Protein AF-A0A7V8DLF0-F1 (afdb_monomer)

Foldseek 3Di:
DDAAFQLQWDWDWDPDPPFTKTWGAHPVRWIKIKGFAAFDDKDKDFDQDDPDDPVQWDDDVYPFKTWGHPDPVLVVSLVVCCVPPQCCVLHHDGSCCSVWQWTWMWGHRRGMIMITIGSFMDMDTDNDHPVPNDDDCPDQPHPQPDFDKDWDDALNWIKIKGAHPDDPVVQVVVLVGPKGWGMFIWTDDPNDTDGAWTWIWHDTPNFIKIWIDGPRGDTPDIDTDDDDPVVCVVVVNVVVVVVSVVVD

Secondary structure (DSSP, 8-state):
----B-TTSPPEEE-SSSS-EEEEEBTTSPEEEEEEEEEEEEEEEE-SS-SS-GGGEEE-S-SSEEEETT-HHHHHHHHHHHHHHTTTGGGT--TTHHHHT-EEEEEEETTEEEEEEEEEEEEEEESS--TTPPPPTT-TTS---SEEEEEEEETTEEEEEEEESS-HHHHHHHTTTS-EEEEEEEEEETTEEEEEEEEEEEEETTEEEEEEEETTS-EEEEEES---HHHHHHHHHHHHHHHHHHT-

pLDDT: mean 88.15, std 8.89, range [54.41, 97.19]

Nearest PDB structures (foldseek):
  6lja-assembly1_A  TM=2.561E-01  e=4.710E-01  Bacteroides intestinalis DSM 17393
  4k61-assembly2_B  TM=2.962E-01  e=1.912E+00  Bacteroides uniformis ATCC 8492

Radius of gyration: 19.88 Å; Cα contacts (8 Å, |Δi|>4): 494; chains: 1; bounding box: 50×46×53 Å

Sequence (248 aa):
MPIDAATVISPTITIGGRRTTINFITDEEDFGRVTFDNVDAFKVCRGESPPYDLMSLAMDDSNWVFKVKNSKWLQERYEYEKKYYGSSYEWGGSVDEMLTDFNHYLFYFHDEFIEVIARGLWFESSKKDLYGKPLPKNHPLMPIQKGKIEYFEIAGIECRSITNSIPIEELIIRTKCCKQKLISLETKFKGKFRSEWTLEIKVRSGEIVSYLARNFSEKSMEKAGVIGMEEIMPFFEEYVKSTANRAK

Solvent-accessible surface area (backbone atoms only — not comparable to full-atom values): 13854 Å² total; per-residue (Å²): 119,83,70,70,59,32,33,83,51,81,63,50,77,44,76,89,60,101,59,54,35,44,34,37,45,20,72,84,76,31,29,30,37,40,37,58,44,62,74,79,49,76,49,78,50,75,42,80,63,75,99,64,58,73,88,42,39,43,72,52,105,38,98,41,46,27,40,46,55,88,44,62,66,58,51,54,50,39,54,50,43,46,74,76,36,33,91,51,26,68,68,62,37,62,46,70,44,50,78,49,44,40,42,40,35,40,38,49,24,54,57,31,37,38,40,37,33,23,52,20,39,47,65,50,75,35,94,52,84,58,79,95,50,80,80,59,68,84,38,62,93,44,68,87,73,63,46,57,73,47,78,50,75,50,82,89,37,52,32,36,40,36,32,44,67,67,55,65,71,59,45,58,62,49,16,80,41,25,56,30,65,49,36,37,37,26,42,51,54,96,92,38,74,41,74,48,36,36,37,32,36,30,56,44,90,87,39,53,31,22,34,35,38,36,73,78,50,44,68,79,46,76,45,83,40,90,77,58,68,80,76,50,43,63,61,50,52,52,50,47,45,55,51,48,63,74,73,108

Structure (mmCIF, N/CA/C/O backbone):
data_AF-A0A7V8DLF0-F1
#
_entry.id   AF-A0A7V8DLF0-F1
#
loop_
_atom_site.group_PDB
_atom_site.id
_atom_site.type_symbol
_atom_site.label_atom_id
_atom_site.label_alt_id
_atom_site.label_comp_id
_atom_site.label_asym_id
_atom_site.label_entity_id
_atom_site.label_seq_id
_atom_site.pdbx_PDB_ins_code
_atom_site.Cartn_x
_atom_site.Cartn_y
_atom_site.Cartn_z
_atom_site.occupancy
_atom_site.B_iso_or_equiv
_atom_site.auth_seq_id
_atom_site.auth_comp_id
_atom_site.auth_asym_id
_atom_site.auth_atom_id
_atom_site.pdbx_PDB_model_num
ATOM 1 N N . MET A 1 1 ? 7.952 -10.131 -1.473 1.00 66.12 1 MET A N 1
ATOM 2 C CA . MET A 1 1 ? 9.076 -10.075 -2.427 1.00 66.12 1 MET A CA 1
ATOM 3 C C . MET A 1 1 ? 8.500 -10.171 -3.828 1.00 66.12 1 MET A C 1
ATOM 5 O O . MET A 1 1 ? 7.378 -10.670 -3.940 1.00 66.12 1 MET A O 1
ATOM 9 N N . PRO A 1 2 ? 9.189 -9.638 -4.844 1.00 74.12 2 PRO A N 1
ATOM 10 C CA . PRO A 1 2 ? 8.799 -9.821 -6.236 1.00 74.12 2 PRO A CA 1
ATOM 11 C C . PRO A 1 2 ? 8.633 -11.302 -6.588 1.00 74.12 2 PRO A C 1
ATOM 13 O O . PRO A 1 2 ? 9.275 -12.156 -5.981 1.00 74.12 2 PRO A O 1
ATOM 16 N N . ILE A 1 3 ? 7.750 -11.585 -7.541 1.00 81.94 3 ILE A N 1
ATOM 17 C CA . ILE A 1 3 ? 7.549 -12.919 -8.118 1.00 81.94 3 ILE A CA 1
ATOM 18 C C . ILE A 1 3 ? 8.150 -12.878 -9.516 1.00 81.94 3 ILE A C 1
ATOM 20 O O . ILE A 1 3 ? 7.931 -11.890 -10.215 1.00 81.94 3 ILE A O 1
ATOM 24 N N . ASP A 1 4 ? 8.892 -13.902 -9.919 1.00 85.50 4 ASP A N 1
ATOM 25 C CA . ASP A 1 4 ? 9.531 -13.921 -11.233 1.00 85.50 4 ASP A CA 1
ATOM 26 C C . ASP A 1 4 ? 8.488 -14.007 -12.354 1.00 85.50 4 ASP A C 1
ATOM 28 O O . ASP A 1 4 ? 7.580 -14.845 -12.341 1.00 85.50 4 ASP A O 1
ATOM 32 N N . ALA A 1 5 ? 8.580 -13.067 -13.291 1.00 80.25 5 ALA A N 1
ATOM 33 C CA . ALA A 1 5 ? 7.691 -12.958 -14.434 1.00 80.25 5 ALA A CA 1
ATOM 34 C C . ALA A 1 5 ? 8.343 -13.585 -15.665 1.00 80.25 5 ALA A C 1
ATOM 36 O O . ALA A 1 5 ? 9.509 -13.304 -15.937 1.00 80.25 5 ALA A O 1
ATOM 37 N N . ALA A 1 6 ? 7.548 -14.290 -16.472 1.00 83.62 6 ALA A N 1
ATOM 38 C CA . ALA A 1 6 ? 7.907 -14.649 -17.835 1.00 83.62 6 ALA A CA 1
ATOM 39 C C . ALA A 1 6 ? 7.958 -13.373 -18.679 1.00 83.62 6 ALA A C 1
ATOM 41 O O . ALA A 1 6 ? 6.993 -12.989 -19.340 1.00 83.62 6 ALA A O 1
ATOM 42 N N . THR A 1 7 ? 9.103 -12.695 -18.626 1.00 75.44 7 THR A N 1
ATOM 43 C CA . THR A 1 7 ? 9.313 -11.353 -19.194 1.00 75.44 7 THR A CA 1
ATOM 44 C C . THR A 1 7 ? 9.111 -11.275 -20.707 1.00 75.44 7 THR A C 1
ATOM 46 O O . THR A 1 7 ? 8.960 -10.185 -21.236 1.00 75.44 7 THR A O 1
ATOM 49 N N . VAL A 1 8 ? 9.064 -12.405 -21.413 1.00 76.25 8 VAL A N 1
ATOM 50 C CA . VAL A 1 8 ? 8.809 -12.462 -22.863 1.00 76.25 8 VAL A CA 1
ATOM 51 C C . VAL A 1 8 ? 7.307 -12.393 -23.191 1.00 76.25 8 VAL A C 1
ATOM 53 O O . VAL A 1 8 ? 6.927 -12.089 -24.319 1.00 76.25 8 VAL A O 1
ATOM 56 N N . ILE A 1 9 ? 6.428 -12.668 -22.222 1.00 81.44 9 ILE A N 1
ATOM 57 C CA . ILE A 1 9 ? 4.975 -12.654 -22.420 1.00 81.44 9 ILE A CA 1
ATOM 58 C C . ILE A 1 9 ? 4.423 -11.287 -22.014 1.00 81.44 9 ILE A C 1
ATOM 60 O O . ILE A 1 9 ? 4.603 -10.844 -20.879 1.00 81.44 9 ILE A O 1
ATOM 64 N N . SER A 1 10 ? 3.699 -10.637 -22.930 1.00 85.44 10 SER A N 1
ATOM 65 C CA . SER A 1 10 ? 3.087 -9.335 -22.663 1.00 85.44 10 SER A CA 1
ATOM 66 C C . SER A 1 10 ? 2.089 -9.403 -21.499 1.00 85.44 10 SER A C 1
ATOM 68 O O . SER A 1 10 ? 1.225 -10.289 -21.469 1.00 85.44 10 SER A O 1
ATOM 70 N N . PRO A 1 11 ? 2.154 -8.456 -20.553 1.00 92.19 11 PRO A N 1
ATOM 71 C CA . PRO A 1 11 ? 1.216 -8.390 -19.448 1.00 92.19 11 PRO A CA 1
ATOM 72 C C . PRO A 1 11 ? -0.141 -7.818 -19.886 1.00 92.19 11 PRO A C 1
ATOM 74 O O . PRO A 1 11 ? -0.308 -7.229 -20.950 1.00 92.19 11 PRO A O 1
ATOM 77 N N . THR A 1 12 ? -1.140 -7.946 -19.015 1.00 91.94 12 THR A N 1
ATOM 78 C CA . THR A 1 12 ? -2.438 -7.275 -19.146 1.00 91.94 12 THR A CA 1
ATOM 79 C C . THR A 1 12 ? -2.617 -6.237 -18.046 1.00 91.94 12 THR A C 1
ATOM 81 O O . THR A 1 12 ? -2.679 -6.567 -16.856 1.00 91.94 12 THR A O 1
ATOM 84 N N . ILE A 1 13 ? -2.783 -4.978 -18.448 1.00 91.56 13 ILE A N 1
ATOM 85 C CA . ILE A 1 13 ? -3.000 -3.847 -17.542 1.00 91.56 13 ILE A CA 1
ATOM 86 C C . ILE A 1 13 ? -4.495 -3.556 -17.442 1.00 91.56 13 ILE A C 1
ATOM 88 O O . ILE A 1 13 ? -5.201 -3.465 -18.442 1.00 91.56 13 ILE A O 1
ATOM 92 N N . THR A 1 14 ? -4.993 -3.388 -16.221 1.00 90.06 14 THR A N 1
ATOM 93 C CA . THR A 1 14 ? -6.379 -2.966 -15.970 1.00 90.06 14 THR A CA 1
ATOM 94 C C . THR A 1 14 ? -6.375 -1.631 -15.247 1.00 90.06 14 THR A C 1
ATOM 96 O O . THR A 1 14 ? -5.857 -1.568 -14.138 1.00 90.06 14 THR A O 1
ATOM 99 N N . ILE A 1 15 ? -6.975 -0.596 -15.844 1.00 85.88 15 ILE A N 1
ATOM 100 C CA . ILE A 1 15 ? -7.112 0.761 -15.283 1.00 85.88 15 ILE A CA 1
ATOM 101 C C . ILE A 1 15 ? -8.606 1.100 -15.166 1.00 85.88 15 ILE A C 1
ATOM 103 O O . ILE A 1 15 ? -9.397 0.710 -16.020 1.00 85.88 15 ILE A O 1
ATOM 107 N N . GLY A 1 16 ? -9.014 1.813 -14.111 1.00 67.56 16 GLY A N 1
ATOM 108 C CA . GLY A 1 16 ? -10.385 2.337 -13.984 1.00 67.56 16 GLY A CA 1
ATOM 109 C C . GLY A 1 16 ? -11.447 1.338 -13.496 1.00 67.56 16 GLY A C 1
ATOM 110 O O . GLY A 1 16 ? -12.628 1.673 -13.455 1.00 67.56 16 GLY A O 1
ATOM 111 N N . GLY A 1 17 ? -11.047 0.123 -13.099 1.00 66.69 17 GLY A N 1
ATOM 112 C CA . GLY A 1 17 ? -11.903 -0.837 -12.387 1.00 66.69 17 GLY A CA 1
ATOM 113 C C . GLY A 1 17 ? -11.929 -0.609 -10.867 1.00 66.69 17 GLY A C 1
ATOM 114 O O . GLY A 1 17 ? -11.562 0.451 -10.371 1.00 66.69 17 GLY A O 1
ATOM 115 N N . ARG A 1 18 ? -12.299 -1.640 -10.083 1.00 71.00 18 ARG A N 1
ATOM 116 C CA . ARG A 1 18 ? -12.211 -1.581 -8.603 1.00 71.00 18 ARG A CA 1
ATOM 117 C C . ARG A 1 18 ? -10.792 -1.281 -8.103 1.00 71.00 18 ARG A C 1
ATOM 119 O O . ARG A 1 18 ? -10.655 -0.737 -7.012 1.00 71.00 18 ARG A O 1
ATOM 126 N N . ARG A 1 19 ? -9.765 -1.703 -8.852 1.00 82.81 19 ARG A N 1
ATOM 127 C CA . ARG A 1 19 ? -8.336 -1.470 -8.590 1.00 82.81 19 ARG A CA 1
ATOM 128 C C . ARG A 1 19 ? -7.550 -1.522 -9.898 1.00 82.81 19 ARG A C 1
ATOM 130 O O . ARG A 1 19 ? -7.955 -2.229 -10.820 1.00 82.81 19 ARG A O 1
ATOM 137 N N . THR A 1 20 ? -6.415 -0.832 -9.928 1.00 91.06 20 THR A N 1
ATOM 138 C CA . THR A 1 20 ? -5.435 -0.936 -11.011 1.00 91.06 20 THR A CA 1
ATOM 139 C C . THR A 1 20 ? -4.515 -2.132 -10.782 1.00 91.06 20 THR A C 1
ATOM 141 O O . THR A 1 20 ? -4.079 -2.354 -9.650 1.00 91.06 20 THR A O 1
ATOM 144 N N . THR A 1 21 ? -4.249 -2.921 -11.827 1.00 94.06 21 THR A N 1
ATOM 145 C CA . THR A 1 21 ? -3.423 -4.141 -11.734 1.00 94.06 21 THR A CA 1
ATOM 146 C C . THR A 1 21 ? -2.608 -4.380 -13.000 1.00 94.06 21 THR A C 1
ATOM 148 O O . THR A 1 21 ? -3.052 -3.999 -14.085 1.00 94.06 21 THR A O 1
ATOM 151 N N . ILE A 1 22 ? -1.467 -5.054 -12.850 1.00 94.31 22 ILE A N 1
ATOM 152 C CA . ILE A 1 22 ? -0.708 -5.676 -13.944 1.00 94.31 22 ILE A CA 1
ATOM 153 C C . ILE A 1 22 ? -0.809 -7.188 -13.740 1.00 94.31 22 ILE A C 1
ATOM 155 O O . ILE A 1 22 ? -0.405 -7.681 -12.691 1.00 94.31 22 ILE A O 1
ATOM 159 N N . ASN A 1 23 ? -1.370 -7.916 -14.699 1.00 94.19 23 ASN A N 1
ATOM 160 C CA . ASN A 1 23 ? -1.467 -9.378 -14.664 1.00 94.19 23 ASN A CA 1
ATOM 161 C C . ASN A 1 23 ? -0.482 -9.952 -15.682 1.00 94.19 23 ASN A C 1
ATOM 163 O O . ASN A 1 23 ? -0.373 -9.413 -16.780 1.00 94.19 23 ASN A O 1
ATOM 167 N N . PHE A 1 24 ? 0.238 -11.006 -15.324 1.00 93.75 24 PHE A N 1
ATOM 168 C CA . PHE A 1 24 ? 1.319 -11.573 -16.130 1.00 93.75 24 PHE A CA 1
ATOM 169 C C . PHE A 1 24 ? 1.402 -13.090 -15.926 1.00 93.75 24 PHE A C 1
ATOM 171 O O . PHE A 1 24 ? 0.759 -13.631 -15.028 1.00 93.75 24 PHE A O 1
ATOM 178 N N . ILE A 1 25 ? 2.181 -13.773 -16.761 1.00 94.06 25 ILE A N 1
ATOM 179 C CA . ILE A 1 25 ? 2.531 -15.185 -16.570 1.00 94.06 25 ILE A CA 1
ATOM 180 C C . ILE A 1 25 ? 3.887 -15.248 -15.866 1.00 94.06 25 ILE A C 1
ATOM 182 O O . ILE A 1 25 ? 4.769 -14.451 -16.181 1.00 94.06 25 ILE A O 1
ATOM 186 N N . THR A 1 26 ? 4.047 -16.128 -14.883 1.00 90.62 26 THR A N 1
ATOM 187 C CA . THR A 1 26 ? 5.325 -16.341 -14.184 1.00 90.62 26 THR A CA 1
ATOM 188 C C . THR A 1 26 ? 6.238 -17.272 -14.981 1.00 90.62 26 THR A C 1
ATOM 190 O O . THR A 1 26 ? 5.779 -17.968 -15.885 1.00 90.62 26 THR A O 1
ATOM 193 N N . ASP A 1 27 ? 7.519 -17.342 -14.619 1.00 87.00 27 ASP A N 1
ATOM 194 C CA . ASP A 1 27 ? 8.458 -18.303 -15.229 1.00 87.00 27 ASP A CA 1
ATOM 195 C C . ASP A 1 27 ? 8.052 -19.774 -14.999 1.00 87.00 27 ASP A C 1
ATOM 197 O O . ASP A 1 27 ? 8.439 -20.659 -15.757 1.00 87.00 27 ASP A O 1
ATOM 201 N N . GLU A 1 28 ? 7.234 -20.033 -13.974 1.00 88.81 28 GLU A N 1
ATOM 202 C CA . GLU A 1 28 ? 6.669 -21.353 -13.658 1.00 88.81 28 GLU A CA 1
ATOM 203 C C . GLU A 1 28 ? 5.323 -21.625 -14.361 1.00 88.81 28 GLU A C 1
ATOM 205 O O . GLU A 1 28 ? 4.620 -22.564 -13.994 1.00 88.81 28 GLU A O 1
ATOM 210 N N . GLU A 1 29 ? 4.939 -20.802 -15.344 1.00 89.12 29 GLU A N 1
ATOM 211 C CA . GLU A 1 29 ? 3.651 -20.865 -16.059 1.00 89.12 29 GLU A CA 1
ATOM 212 C C . GLU A 1 29 ? 2.404 -20.659 -15.167 1.00 89.12 29 GLU A C 1
ATOM 214 O O . GLU A 1 29 ? 1.275 -20.962 -15.564 1.00 89.12 29 GLU A O 1
ATOM 219 N N . ASP A 1 30 ? 2.582 -20.085 -13.976 1.00 94.31 30 ASP A N 1
ATOM 220 C CA . ASP A 1 30 ? 1.491 -19.649 -13.104 1.00 94.31 30 ASP A CA 1
ATOM 221 C C . ASP A 1 30 ? 1.009 -18.235 -13.487 1.00 94.31 30 ASP A C 1
ATOM 223 O O . ASP A 1 30 ? 1.641 -17.496 -14.244 1.00 94.31 30 ASP A O 1
ATOM 227 N N . PHE A 1 31 ? -0.128 -17.815 -12.930 1.00 94.38 31 PHE A N 1
ATOM 228 C CA . PHE A 1 31 ? -0.659 -16.464 -13.107 1.00 94.38 31 PHE A CA 1
ATOM 229 C C . PHE A 1 31 ? -0.146 -15.542 -12.005 1.00 94.38 31 PHE A C 1
ATOM 231 O O . PHE A 1 31 ? -0.406 -15.771 -10.822 1.00 94.38 31 PHE A O 1
ATOM 238 N N . GLY A 1 32 ? 0.539 -14.472 -12.394 1.00 94.69 32 GLY A N 1
ATOM 239 C CA . GLY A 1 32 ? 1.017 -13.404 -11.527 1.00 94.69 32 GLY A CA 1
ATOM 240 C C . GLY A 1 32 ? 0.131 -12.160 -11.587 1.00 94.69 32 GLY A C 1
ATOM 241 O O . GLY A 1 32 ? -0.460 -11.829 -12.618 1.00 94.69 32 GLY A O 1
ATOM 242 N N . ARG A 1 33 ? 0.045 -11.434 -10.470 1.00 94.69 33 ARG A N 1
ATOM 243 C CA . ARG A 1 33 ? -0.621 -10.132 -10.399 1.00 94.69 33 ARG A CA 1
ATOM 244 C C . ARG A 1 33 ? 0.141 -9.163 -9.506 1.00 94.69 33 ARG A C 1
ATOM 246 O O . ARG A 1 33 ? 0.448 -9.466 -8.355 1.00 94.69 33 ARG A O 1
ATOM 253 N N . VAL A 1 34 ? 0.375 -7.963 -10.031 1.00 94.75 34 VAL A N 1
ATOM 254 C CA . VAL A 1 34 ? 0.806 -6.786 -9.276 1.00 94.75 34 VAL A CA 1
ATOM 255 C C . VAL A 1 34 ? -0.412 -5.933 -8.960 1.00 94.75 34 VAL A C 1
ATOM 257 O O . VAL A 1 34 ? -1.210 -5.597 -9.841 1.00 94.75 34 VAL A O 1
ATOM 260 N N . THR A 1 35 ? -0.542 -5.555 -7.697 1.00 94.56 35 THR A N 1
ATOM 261 C CA . THR A 1 35 ? -1.500 -4.552 -7.232 1.00 94.56 35 THR A CA 1
ATOM 262 C C . THR A 1 35 ? -0.749 -3.385 -6.613 1.00 94.56 35 THR A C 1
ATOM 264 O O . THR A 1 35 ? 0.390 -3.536 -6.176 1.00 94.56 35 THR A O 1
ATOM 267 N N . PHE A 1 36 ? -1.388 -2.222 -6.564 1.00 93.38 36 PHE A N 1
ATOM 268 C CA . PHE A 1 36 ? -0.740 -0.986 -6.142 1.00 93.38 36 PHE A CA 1
ATOM 269 C C . PHE A 1 36 ? -1.421 -0.407 -4.907 1.00 93.38 36 PHE A C 1
ATOM 271 O O . PHE A 1 36 ? -2.654 -0.340 -4.836 1.00 93.38 36 PHE A O 1
ATOM 278 N N . ASP A 1 37 ? -0.615 0.038 -3.946 1.00 90.38 37 ASP A N 1
ATOM 279 C CA . ASP A 1 37 ? -1.074 0.992 -2.946 1.00 90.38 37 ASP A CA 1
ATOM 280 C C . ASP A 1 37 ? -1.049 2.379 -3.581 1.00 90.38 37 ASP A C 1
ATOM 282 O O . ASP A 1 37 ? 0.024 2.916 -3.826 1.00 90.38 37 ASP A O 1
ATOM 286 N N . ASN A 1 38 ? -2.237 2.913 -3.855 1.00 88.50 38 ASN A N 1
ATOM 287 C CA . ASN A 1 38 ? -2.491 4.245 -4.398 1.00 88.50 38 ASN A CA 1
ATOM 288 C C . ASN A 1 38 ? -1.675 4.627 -5.648 1.00 88.50 38 ASN A C 1
ATOM 290 O O . ASN A 1 38 ? -0.499 4.978 -5.579 1.00 88.50 38 ASN A O 1
ATOM 294 N N . VAL A 1 39 ? -2.342 4.584 -6.795 1.00 92.12 39 VAL A N 1
ATOM 295 C CA . VAL A 1 39 ? -1.765 4.928 -8.095 1.00 92.12 39 VAL A CA 1
ATOM 296 C C . VAL A 1 39 ? -1.983 6.402 -8.371 1.00 92.12 39 VAL A C 1
ATOM 298 O O . VAL A 1 39 ? -3.120 6.861 -8.321 1.00 92.12 39 VAL A O 1
ATOM 301 N N . ASP A 1 40 ? -0.920 7.080 -8.785 1.00 92.12 40 ASP A N 1
ATOM 302 C CA . ASP A 1 40 ? -1.001 8.411 -9.379 1.00 92.12 40 ASP A CA 1
ATOM 303 C C . ASP A 1 40 ? -1.092 8.336 -10.911 1.00 92.12 40 ASP A C 1
ATOM 305 O O . ASP A 1 40 ? -2.050 8.819 -11.511 1.00 92.12 40 ASP A O 1
ATOM 309 N N . ALA A 1 41 ? -0.117 7.689 -11.558 1.00 92.25 41 ALA A N 1
ATOM 310 C CA . ALA A 1 41 ? 0.005 7.715 -13.012 1.00 92.25 41 ALA A CA 1
ATOM 311 C C . ALA A 1 41 ? 0.614 6.433 -13.593 1.00 92.25 41 ALA A C 1
ATOM 313 O O . ALA A 1 41 ? 1.342 5.705 -12.916 1.00 92.25 41 ALA A O 1
ATOM 314 N N . PHE A 1 42 ? 0.326 6.191 -14.875 1.00 93.25 42 PHE A N 1
ATOM 315 C CA . PHE A 1 42 ? 0.816 5.060 -15.662 1.00 93.25 42 PHE A CA 1
ATOM 316 C C . PHE A 1 42 ? 1.285 5.515 -17.047 1.00 93.25 42 PHE A C 1
ATOM 318 O O . PHE A 1 42 ? 0.648 6.371 -17.664 1.00 93.25 42 PHE A O 1
ATOM 325 N N . LYS A 1 43 ? 2.349 4.890 -17.557 1.00 93.06 43 LYS A N 1
ATOM 326 C CA . LYS A 1 43 ? 2.745 4.921 -18.973 1.00 93.06 43 LYS A CA 1
ATOM 327 C C . LYS A 1 43 ? 3.030 3.502 -19.448 1.00 93.06 43 LYS A C 1
ATOM 329 O O . LYS A 1 43 ? 3.487 2.664 -18.674 1.00 93.06 43 LYS A O 1
ATOM 334 N N . VAL A 1 44 ? 2.753 3.250 -20.721 1.00 91.44 44 VAL A N 1
ATOM 335 C CA . VAL A 1 44 ? 2.994 1.962 -21.375 1.00 91.44 44 VAL A CA 1
ATOM 336 C C . VAL A 1 44 ? 3.657 2.244 -22.704 1.00 91.44 44 VAL A C 1
ATOM 338 O O . VAL A 1 44 ? 3.159 3.061 -23.481 1.00 91.44 44 VAL A O 1
ATOM 341 N N . CYS A 1 45 ? 4.766 1.566 -22.953 1.00 88.50 45 CYS A N 1
ATOM 342 C CA . CYS A 1 45 ? 5.565 1.738 -24.151 1.00 88.50 45 CYS A CA 1
ATOM 343 C C . CYS A 1 45 ? 6.036 0.373 -24.650 1.00 88.50 45 CYS A C 1
ATOM 345 O O . CYS A 1 45 ? 6.252 -0.547 -23.864 1.00 88.50 45 CYS A O 1
ATOM 347 N N . ARG A 1 46 ? 6.230 0.260 -25.966 1.00 86.06 46 ARG A N 1
ATOM 348 C CA . ARG A 1 46 ? 6.864 -0.906 -26.588 1.00 86.06 46 ARG A CA 1
ATOM 349 C C . ARG A 1 46 ? 8.311 -0.592 -26.939 1.00 86.06 46 ARG A C 1
ATOM 351 O O . ARG A 1 46 ? 8.600 0.516 -27.394 1.00 86.06 46 ARG A O 1
ATOM 358 N N . GLY A 1 47 ? 9.185 -1.573 -26.772 1.00 82.94 47 GLY A N 1
ATOM 359 C CA . GLY A 1 47 ? 10.595 -1.494 -27.129 1.00 82.94 47 GLY A CA 1
ATOM 360 C C . GLY A 1 47 ? 11.458 -2.428 -26.287 1.00 82.94 47 GLY A C 1
ATOM 361 O O . GLY A 1 47 ? 11.166 -2.657 -25.121 1.00 82.94 47 GLY A O 1
ATOM 362 N N . GLU A 1 48 ? 12.548 -2.899 -26.890 1.00 80.19 48 GLU A N 1
ATOM 363 C CA . GLU A 1 48 ? 13.531 -3.820 -26.291 1.00 80.19 48 GLU A CA 1
ATOM 364 C C . GLU A 1 48 ? 14.548 -3.125 -25.373 1.00 80.19 48 GLU A C 1
ATOM 366 O O . GLU A 1 48 ? 15.491 -3.733 -24.876 1.00 80.19 48 GLU A O 1
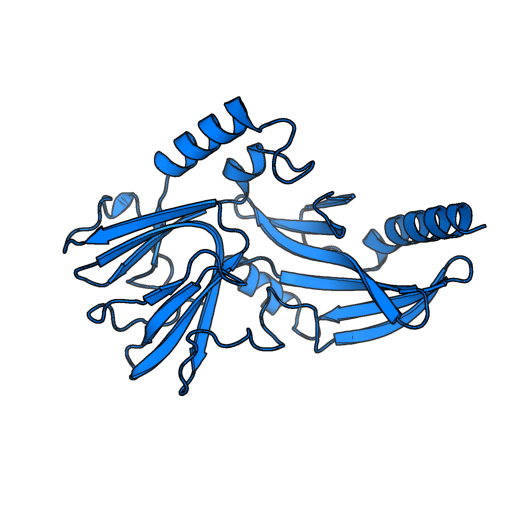ATOM 371 N N . SER A 1 49 ? 14.447 -1.806 -25.217 1.00 81.38 49 SER A N 1
ATOM 372 C CA . SER A 1 49 ? 15.389 -1.021 -24.425 1.00 81.38 49 SER A CA 1
ATOM 373 C C . SER A 1 49 ? 14.625 -0.172 -23.419 1.00 81.38 49 SER A C 1
ATOM 375 O O . SER A 1 49 ? 13.747 0.594 -23.828 1.00 81.38 49 SER A O 1
ATOM 377 N N . PRO A 1 50 ? 14.941 -0.276 -22.114 1.00 80.19 50 PRO A N 1
ATOM 378 C CA . PRO A 1 50 ? 14.301 0.553 -21.109 1.00 80.19 50 PRO A CA 1
ATOM 379 C C . PRO A 1 50 ? 14.661 2.032 -21.336 1.00 80.19 50 PRO A C 1
ATOM 381 O O . PRO A 1 50 ? 15.768 2.342 -21.779 1.00 80.19 50 PRO A O 1
ATOM 384 N N . PRO A 1 51 ? 13.773 2.975 -20.979 1.00 82.44 51 PRO A N 1
ATOM 385 C CA . PRO A 1 51 ? 13.989 4.407 -21.206 1.00 82.44 51 PRO A CA 1
ATOM 386 C C . PRO A 1 51 ? 14.971 5.042 -20.202 1.00 82.44 51 PRO A C 1
ATOM 388 O O . PRO A 1 51 ? 15.119 6.264 -20.165 1.00 82.44 51 PRO A O 1
ATOM 391 N N . TYR A 1 52 ? 15.626 4.225 -19.373 1.00 85.19 52 TYR A N 1
ATOM 392 C CA . TYR A 1 52 ? 16.470 4.639 -18.258 1.00 85.19 52 TYR A CA 1
ATOM 393 C C . TYR A 1 52 ? 17.790 3.868 -18.254 1.00 85.19 52 TYR A C 1
ATOM 395 O O . TYR A 1 52 ? 17.818 2.661 -18.495 1.00 85.19 52 TYR A O 1
ATOM 403 N N . ASP A 1 53 ? 18.875 4.554 -17.896 1.00 81.62 53 ASP A N 1
ATOM 404 C CA . ASP A 1 53 ? 20.182 3.928 -17.704 1.00 81.62 53 ASP A CA 1
ATOM 405 C C . ASP A 1 53 ? 20.162 2.976 -16.502 1.00 81.62 53 ASP A C 1
ATOM 407 O O . ASP A 1 53 ? 19.586 3.302 -15.460 1.00 81.62 53 ASP A O 1
ATOM 411 N N . LEU A 1 54 ? 20.891 1.857 -16.579 1.00 72.19 54 LEU A N 1
ATOM 412 C CA . LEU A 1 54 ? 20.976 0.864 -15.494 1.00 72.19 54 LEU A CA 1
ATOM 413 C C . LEU A 1 54 ? 21.374 1.478 -14.139 1.00 72.19 54 LEU A C 1
ATOM 415 O O . LEU A 1 54 ? 20.855 1.081 -13.102 1.00 72.19 54 LEU A O 1
ATOM 419 N N . MET A 1 55 ? 22.240 2.497 -14.133 1.00 70.44 55 MET A N 1
ATOM 420 C CA . MET A 1 55 ? 22.673 3.188 -12.905 1.00 70.44 55 MET A CA 1
ATOM 421 C C . MET A 1 55 ? 21.544 3.964 -12.208 1.00 70.44 55 MET A C 1
ATOM 423 O O . MET A 1 55 ? 21.593 4.197 -10.996 1.00 70.44 55 MET A O 1
ATOM 427 N N . SER A 1 56 ? 20.525 4.372 -12.967 1.00 72.62 56 SER A N 1
ATOM 428 C CA . SER A 1 56 ? 19.342 5.065 -12.451 1.00 72.62 56 SER A CA 1
ATOM 429 C C . SER A 1 56 ? 18.272 4.104 -11.930 1.00 72.62 56 SER A C 1
ATOM 431 O O . SER A 1 56 ? 17.335 4.535 -11.259 1.00 72.62 56 SER A O 1
ATOM 433 N N . LEU A 1 57 ? 18.436 2.803 -12.164 1.00 76.44 57 LEU A N 1
ATOM 434 C CA . LEU A 1 57 ? 17.552 1.766 -11.661 1.00 76.44 57 LEU A CA 1
ATOM 435 C C . LEU A 1 57 ? 18.102 1.240 -10.331 1.00 76.44 57 LEU A C 1
ATOM 437 O O . LEU A 1 57 ? 19.221 0.741 -10.233 1.00 76.44 57 LEU A O 1
ATOM 441 N N . ALA A 1 58 ? 17.319 1.370 -9.263 1.00 73.44 58 ALA A N 1
ATOM 442 C CA . ALA A 1 58 ? 17.501 0.510 -8.106 1.00 73.44 58 ALA A CA 1
ATOM 443 C C . ALA A 1 58 ? 16.938 -0.863 -8.477 1.00 73.44 58 ALA A C 1
ATOM 445 O O . ALA A 1 58 ? 15.728 -1.001 -8.676 1.00 73.44 58 ALA A O 1
ATOM 446 N N . MET A 1 59 ? 17.830 -1.845 -8.595 1.00 58.03 59 MET A N 1
ATOM 447 C CA . MET A 1 59 ? 17.434 -3.245 -8.640 1.00 58.03 59 MET A CA 1
ATOM 448 C C . MET A 1 59 ? 16.953 -3.622 -7.240 1.00 58.03 59 MET A C 1
ATOM 450 O O . MET A 1 59 ? 17.732 -3.575 -6.287 1.00 58.03 59 MET A O 1
ATOM 454 N N . ASP A 1 60 ? 15.668 -3.939 -7.116 1.00 58.78 60 ASP A N 1
ATOM 455 C CA . ASP A 1 60 ? 15.246 -4.867 -6.069 1.00 58.78 60 ASP A CA 1
ATOM 456 C C . ASP A 1 60 ? 15.735 -6.274 -6.461 1.00 58.78 60 ASP A C 1
ATOM 458 O O . ASP A 1 60 ? 16.260 -6.465 -7.558 1.00 58.78 60 ASP A O 1
ATOM 462 N N . ASP A 1 61 ? 15.552 -7.278 -5.603 1.00 57.53 61 ASP A N 1
ATOM 463 C CA . ASP A 1 61 ? 15.938 -8.681 -5.863 1.00 57.53 61 ASP A CA 1
ATOM 464 C C . ASP A 1 61 ? 15.281 -9.308 -7.129 1.00 57.53 61 ASP A C 1
ATOM 466 O O . ASP A 1 61 ? 15.427 -10.502 -7.372 1.00 57.53 61 ASP A O 1
ATOM 470 N N . SER A 1 62 ? 14.543 -8.531 -7.934 1.00 61.97 62 SER A N 1
ATOM 471 C CA . SER A 1 62 ? 13.920 -8.921 -9.201 1.00 61.97 62 SER A CA 1
ATOM 472 C C . SER A 1 62 ? 14.575 -8.297 -10.423 1.00 61.97 62 SER A C 1
ATOM 474 O O . SER A 1 62 ? 14.804 -7.091 -10.476 1.00 61.97 62 SER A O 1
ATOM 476 N N . ASN A 1 63 ? 14.703 -9.096 -11.481 1.00 75.31 63 ASN A N 1
ATOM 477 C CA . ASN A 1 63 ? 15.280 -8.671 -12.760 1.00 75.31 63 ASN A CA 1
ATOM 478 C C . ASN A 1 63 ? 14.297 -7.950 -13.701 1.00 75.31 63 ASN A C 1
ATOM 480 O O . ASN A 1 63 ? 14.666 -7.614 -14.823 1.00 75.31 63 ASN A O 1
ATOM 484 N N . TRP A 1 64 ? 13.050 -7.728 -13.277 1.00 86.75 64 TRP A N 1
ATOM 485 C CA . TRP A 1 64 ? 11.991 -7.190 -14.140 1.00 86.75 64 TRP A CA 1
ATOM 486 C C . TRP A 1 64 ? 11.190 -6.044 -13.509 1.00 86.75 64 TRP A C 1
ATOM 488 O O . TRP A 1 64 ? 10.396 -5.410 -14.200 1.00 86.75 64 TRP A O 1
ATOM 498 N N . VAL A 1 65 ? 11.404 -5.743 -12.223 1.00 90.19 65 VAL A N 1
ATOM 499 C CA . VAL A 1 65 ? 10.808 -4.587 -11.540 1.00 90.19 65 VAL A CA 1
ATOM 500 C C . VAL A 1 65 ? 11.914 -3.749 -10.935 1.00 90.19 65 VAL A C 1
ATOM 502 O O . VAL A 1 65 ? 12.738 -4.243 -10.168 1.00 90.19 65 VAL A O 1
ATOM 505 N N . PHE A 1 66 ? 11.900 -2.464 -11.258 1.00 90.00 66 PHE A N 1
ATOM 506 C CA . PHE A 1 66 ? 12.914 -1.519 -10.827 1.00 90.00 66 PHE A CA 1
ATOM 507 C C . PHE A 1 66 ? 12.268 -0.289 -10.220 1.00 90.00 66 PHE A C 1
ATOM 509 O O . PHE A 1 66 ? 11.207 0.159 -10.658 1.00 90.00 66 PHE A O 1
ATOM 516 N N . LYS A 1 67 ? 12.954 0.314 -9.251 1.00 91.19 67 LYS A N 1
ATOM 517 C CA . LYS A 1 67 ? 12.619 1.653 -8.770 1.00 91.19 67 LYS A CA 1
ATOM 518 C C . LYS A 1 67 ? 13.540 2.670 -9.437 1.00 91.19 67 LYS A C 1
ATOM 520 O O . LYS A 1 67 ? 14.760 2.593 -9.304 1.00 91.19 67 LYS A O 1
ATOM 525 N N . VAL A 1 68 ? 12.962 3.643 -10.132 1.00 92.06 68 VAL A N 1
ATOM 526 C CA . VAL A 1 68 ? 13.710 4.699 -10.821 1.00 92.06 68 VAL A CA 1
ATOM 527 C C . VAL A 1 68 ? 14.167 5.744 -9.802 1.00 92.06 68 VAL A C 1
ATOM 529 O O . VAL A 1 68 ? 13.354 6.418 -9.161 1.00 92.06 68 VAL A O 1
ATOM 532 N N . LYS A 1 69 ? 15.483 5.884 -9.637 1.00 90.38 69 LYS A N 1
ATOM 533 C CA . LYS A 1 69 ? 16.108 6.901 -8.782 1.00 90.38 69 LYS A CA 1
ATOM 534 C C . LYS A 1 69 ? 16.013 8.270 -9.446 1.00 90.38 69 LYS A C 1
ATOM 536 O O . LYS A 1 69 ? 16.157 8.381 -10.659 1.00 90.38 69 LYS A O 1
ATOM 541 N N . ASN A 1 70 ? 15.832 9.320 -8.639 1.00 89.25 70 ASN A N 1
ATOM 542 C CA . ASN A 1 70 ? 15.787 10.712 -9.109 1.00 89.25 70 ASN A CA 1
ATOM 543 C C . ASN A 1 70 ? 14.808 10.907 -10.284 1.00 89.25 70 ASN A C 1
ATOM 545 O O . ASN A 1 70 ? 15.130 11.550 -11.284 1.00 89.25 70 ASN A O 1
ATOM 549 N N . SER A 1 71 ? 13.625 10.295 -10.178 1.00 93.31 71 SER A N 1
ATOM 550 C CA . SER A 1 71 ? 12.623 10.290 -11.241 1.00 93.31 71 SER A CA 1
ATOM 551 C C . SER A 1 71 ? 12.170 11.709 -11.592 1.00 93.31 71 SER A C 1
ATOM 553 O O . SER A 1 71 ? 11.437 12.345 -10.832 1.00 93.31 71 SER A O 1
ATOM 555 N N . LYS A 1 72 ? 12.556 12.179 -12.785 1.00 93.94 72 LYS A N 1
ATOM 556 C CA . LYS A 1 72 ? 12.065 13.447 -13.345 1.00 93.94 72 LYS A CA 1
ATOM 557 C C . LYS A 1 72 ? 10.548 13.438 -13.496 1.00 93.94 72 LYS A C 1
ATOM 559 O O . LYS A 1 72 ? 9.899 14.419 -13.167 1.00 93.94 72 LYS A O 1
ATOM 564 N N . TRP A 1 73 ? 9.977 12.307 -13.907 1.00 95.12 73 TRP A N 1
ATOM 565 C CA . TRP A 1 73 ? 8.535 12.189 -14.091 1.00 95.12 73 TRP A CA 1
ATOM 566 C C . TRP A 1 73 ? 7.756 12.310 -12.771 1.00 95.12 73 TRP A C 1
ATOM 568 O O . TRP A 1 73 ? 6.715 12.961 -12.732 1.00 95.12 73 TRP A O 1
ATOM 578 N N . LEU A 1 74 ? 8.278 11.749 -11.673 1.00 95.38 74 LEU A N 1
ATOM 579 C CA . LEU A 1 74 ? 7.678 11.928 -10.345 1.00 95.38 74 LEU A CA 1
ATOM 580 C C . LEU A 1 74 ? 7.731 13.397 -9.906 1.00 95.38 74 LEU A C 1
ATOM 582 O O . LEU A 1 74 ? 6.743 13.918 -9.396 1.00 95.38 74 LEU A O 1
ATOM 586 N N . GLN A 1 75 ? 8.860 14.068 -10.150 1.00 96.25 75 GLN A N 1
ATOM 587 C CA . GLN A 1 75 ? 9.023 15.491 -9.853 1.00 96.25 75 GLN A CA 1
ATOM 588 C C . GLN A 1 75 ? 8.047 16.360 -10.665 1.00 96.25 75 GLN A C 1
ATOM 590 O O . GLN A 1 75 ? 7.381 17.224 -10.103 1.00 96.25 75 GLN A O 1
ATOM 595 N N . GLU A 1 76 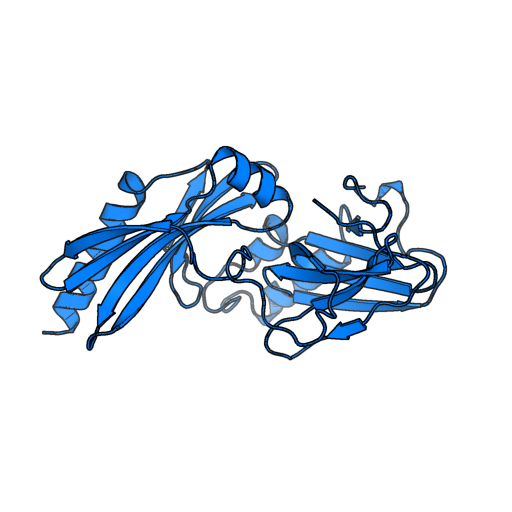? 7.898 16.093 -11.964 1.00 96.06 76 GLU A N 1
ATOM 596 C CA . GLU A 1 76 ? 6.935 16.779 -12.836 1.00 96.06 76 GLU A CA 1
ATOM 597 C C . GLU A 1 76 ? 5.491 16.587 -12.356 1.00 96.06 76 GLU A C 1
ATOM 599 O O . GLU A 1 76 ? 4.704 17.538 -12.325 1.00 96.06 76 GLU A O 1
ATOM 604 N N . ARG A 1 77 ? 5.131 15.360 -11.952 1.00 95.38 77 ARG A N 1
ATOM 605 C CA . ARG A 1 77 ? 3.809 15.063 -11.388 1.00 95.38 77 ARG A CA 1
ATOM 606 C C . ARG A 1 77 ? 3.576 15.816 -10.083 1.00 95.38 77 ARG A C 1
ATOM 608 O O . ARG A 1 77 ? 2.536 16.455 -9.956 1.00 95.38 77 ARG A O 1
ATOM 615 N N . TYR A 1 78 ? 4.551 15.829 -9.175 1.00 95.44 78 TYR A N 1
ATOM 616 C CA . TYR A 1 78 ? 4.490 16.626 -7.949 1.00 95.44 78 TYR A CA 1
ATOM 617 C C . TYR A 1 78 ? 4.272 18.117 -8.232 1.00 95.44 78 TYR A C 1
ATOM 619 O O . TYR A 1 78 ? 3.386 18.734 -7.645 1.00 95.44 78 TYR A O 1
ATOM 627 N N . GLU A 1 79 ? 5.048 18.707 -9.142 1.00 96.19 79 GLU A N 1
ATOM 628 C CA . GLU A 1 79 ? 4.940 20.131 -9.475 1.00 96.19 79 GLU A CA 1
ATOM 629 C C . GLU A 1 79 ? 3.571 20.479 -10.064 1.00 96.19 79 GLU A C 1
ATOM 631 O O . GLU A 1 79 ? 2.985 21.509 -9.717 1.00 96.19 79 GLU A O 1
ATOM 636 N N . TYR A 1 80 ? 3.034 19.600 -10.913 1.00 94.62 80 TYR A N 1
ATOM 637 C CA . TYR A 1 80 ? 1.687 19.731 -11.450 1.00 94.62 80 TYR A CA 1
ATOM 638 C C . TYR A 1 80 ? 0.629 19.670 -10.337 1.00 94.62 80 TYR A C 1
ATOM 640 O O . TYR A 1 80 ? -0.160 20.606 -10.192 1.00 94.62 80 TYR A O 1
ATOM 648 N N . GLU A 1 81 ? 0.631 18.614 -9.520 1.00 93.19 81 GLU A N 1
ATOM 649 C CA . GLU A 1 81 ? -0.344 18.437 -8.437 1.00 93.19 81 GLU A CA 1
ATOM 650 C C . GLU A 1 81 ? -0.272 19.582 -7.426 1.00 93.19 81 GLU A C 1
ATOM 652 O O . GLU A 1 81 ? -1.294 20.133 -7.024 1.00 93.19 81 GLU A O 1
ATOM 657 N N . LYS A 1 82 ? 0.934 20.032 -7.075 1.00 93.69 82 LYS A N 1
ATOM 658 C CA . LYS A 1 82 ? 1.129 21.151 -6.151 1.00 93.69 82 LYS A CA 1
ATOM 659 C C . LYS A 1 82 ? 0.551 22.446 -6.702 1.00 93.69 82 LYS A C 1
ATOM 661 O O . LYS A 1 82 ? -0.091 23.189 -5.962 1.00 93.69 82 LYS A O 1
ATOM 666 N N . LYS A 1 83 ? 0.765 22.713 -7.991 1.00 94.25 83 LYS A N 1
ATOM 667 C CA . LYS A 1 83 ? 0.283 23.927 -8.652 1.00 94.25 83 LYS A CA 1
ATOM 668 C C . LYS A 1 83 ? -1.241 23.970 -8.758 1.00 94.25 83 LYS A C 1
ATOM 670 O O . LYS A 1 83 ? -1.814 25.041 -8.578 1.00 94.25 83 LYS A O 1
ATOM 675 N N . TYR A 1 84 ? -1.881 22.848 -9.085 1.00 91.69 84 TYR A N 1
ATOM 676 C CA . TYR A 1 84 ? -3.310 22.830 -9.420 1.00 91.69 84 TYR A CA 1
ATOM 677 C C . TYR A 1 84 ? -4.211 22.315 -8.295 1.00 91.69 84 TYR A C 1
ATOM 679 O O . TYR A 1 84 ? -5.347 22.768 -8.183 1.00 91.69 84 TYR A O 1
ATOM 687 N N . TYR A 1 85 ? -3.712 21.415 -7.447 1.00 86.56 85 TYR A N 1
ATOM 688 C CA . TYR A 1 85 ? -4.510 20.682 -6.461 1.00 86.56 85 TYR A CA 1
ATOM 689 C C . TYR A 1 85 ? -3.922 20.696 -5.049 1.00 86.56 85 TYR A C 1
ATOM 691 O O . TYR A 1 85 ? -4.502 20.073 -4.163 1.00 86.56 85 TYR A O 1
ATOM 699 N N . GLY A 1 86 ? -2.820 21.413 -4.800 1.00 82.56 86 GLY A N 1
ATOM 700 C CA . GLY A 1 86 ? -2.049 21.313 -3.556 1.00 82.56 86 GLY A CA 1
ATOM 701 C C . GLY A 1 86 ? -2.859 21.491 -2.264 1.00 82.56 86 GLY A C 1
ATOM 702 O O . GLY A 1 86 ? -2.616 20.775 -1.300 1.00 82.56 86 GLY A O 1
ATOM 703 N N . SER A 1 87 ? -3.857 22.381 -2.242 1.00 78.19 87 SER A N 1
ATOM 704 C CA . SER A 1 87 ? -4.735 22.605 -1.077 1.00 78.19 87 SER A CA 1
ATOM 705 C C . SER A 1 87 ? -5.844 21.559 -0.900 1.00 78.19 87 SER A C 1
ATOM 707 O O . SER A 1 87 ? -6.524 21.546 0.122 1.00 78.19 87 SER A O 1
ATOM 709 N N . SER A 1 88 ? -6.049 20.703 -1.897 1.00 77.75 88 SER A N 1
ATOM 710 C CA . SER A 1 88 ? -7.123 19.706 -1.965 1.00 77.75 88 SER A CA 1
ATOM 711 C C . SER A 1 88 ? -6.613 18.284 -2.202 1.00 77.75 88 SER A C 1
ATOM 713 O O . SER A 1 88 ? -7.420 17.371 -2.394 1.00 77.75 88 SER A O 1
ATOM 715 N N . TYR A 1 89 ? -5.292 18.095 -2.213 1.00 76.19 89 TYR A N 1
ATOM 716 C CA . TYR A 1 89 ? -4.668 16.823 -2.544 1.00 76.19 89 TYR A CA 1
ATOM 717 C C . TYR A 1 89 ? -5.175 15.736 -1.588 1.00 76.19 89 TYR A C 1
ATOM 719 O O . TYR A 1 89 ? -5.157 15.906 -0.370 1.00 76.19 89 TYR A O 1
ATOM 727 N N . GLU A 1 90 ? -5.716 14.653 -2.149 1.00 71.81 90 GLU A N 1
ATOM 728 C CA . GLU A 1 90 ? -6.346 13.553 -1.405 1.00 71.81 90 GLU A CA 1
ATOM 729 C C . GLU A 1 90 ? -7.337 13.997 -0.307 1.00 71.81 90 GLU A C 1
ATOM 731 O O . GLU A 1 90 ? -7.364 13.415 0.772 1.00 71.81 90 GLU A O 1
ATOM 736 N N . TRP A 1 91 ? -8.169 15.016 -0.551 1.00 68.75 91 TRP A N 1
ATOM 737 C CA . TRP A 1 91 ? -9.203 15.476 0.397 1.00 68.75 91 TRP A CA 1
ATOM 738 C C . TRP A 1 91 ? -8.660 15.852 1.791 1.00 68.75 91 TRP A C 1
ATOM 740 O O . TRP A 1 91 ? -9.270 15.526 2.807 1.00 68.75 91 TRP A O 1
ATOM 750 N N . GLY A 1 92 ? -7.521 16.548 1.835 1.00 66.31 92 GLY A N 1
ATOM 751 C CA . GLY A 1 92 ? -6.893 17.015 3.081 1.00 66.31 92 GLY A CA 1
ATOM 752 C C . GLY A 1 92 ? -5.558 16.343 3.411 1.00 66.31 92 GLY A C 1
ATOM 753 O O . GLY A 1 92 ? -5.034 16.538 4.505 1.00 66.31 92 GLY A O 1
ATOM 754 N N . GLY A 1 93 ? -5.0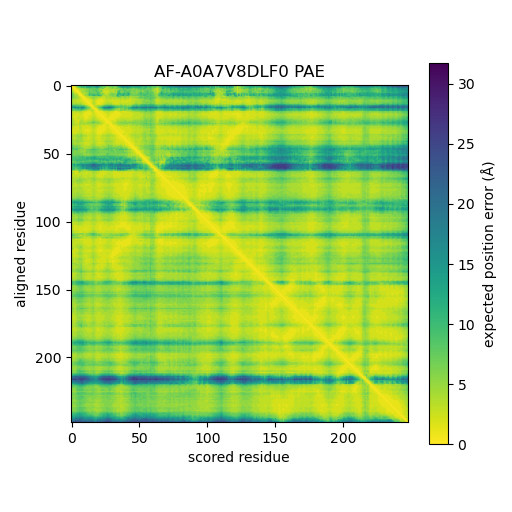03 15.564 2.480 1.00 74.69 93 GLY A N 1
ATOM 755 C CA . GLY A 1 93 ? -3.619 15.102 2.533 1.00 74.69 93 GLY A CA 1
ATOM 756 C C . GLY A 1 93 ? -2.622 16.194 2.131 1.00 74.69 93 GLY A C 1
ATOM 757 O O . GLY A 1 93 ? -2.993 17.312 1.772 1.00 74.69 93 GLY A O 1
ATOM 758 N N . SER A 1 94 ? -1.330 15.860 2.174 1.00 84.12 94 SER A N 1
ATOM 759 C CA . SER A 1 94 ? -0.266 16.756 1.707 1.00 84.12 94 SER A CA 1
ATOM 760 C C . SER A 1 94 ? 0.275 16.306 0.354 1.00 84.12 94 SER A C 1
ATOM 762 O O . SER A 1 94 ? 0.659 15.150 0.191 1.00 84.12 94 SER A O 1
ATOM 764 N N . VAL A 1 95 ? 0.375 17.226 -0.610 1.00 86.81 95 VAL A N 1
ATOM 765 C CA . VAL A 1 95 ? 1.013 16.950 -1.911 1.00 86.81 95 VAL A CA 1
ATOM 766 C C . VAL A 1 95 ? 2.497 16.591 -1.773 1.00 86.81 95 VAL A C 1
ATOM 768 O O . VAL A 1 95 ? 3.042 15.861 -2.598 1.00 86.81 95 VAL A O 1
ATOM 771 N N . ASP A 1 96 ? 3.152 17.018 -0.688 1.00 89.56 96 ASP A N 1
ATOM 772 C CA . ASP A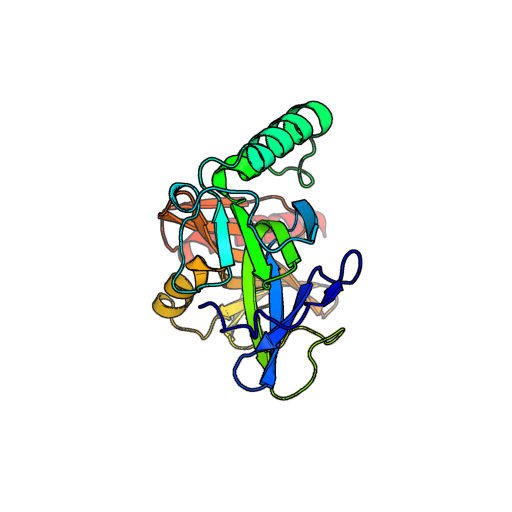 1 96 ? 4.541 16.646 -0.390 1.00 89.56 96 ASP A CA 1
ATOM 773 C C . ASP A 1 96 ? 4.693 15.138 -0.100 1.00 89.56 96 ASP A C 1
ATOM 775 O O . ASP A 1 96 ? 5.796 14.587 -0.138 1.00 89.56 96 ASP A O 1
ATOM 779 N N . GLU A 1 97 ? 3.582 14.422 0.106 1.00 87.81 97 GLU A N 1
ATOM 780 C CA . GLU A 1 97 ? 3.571 12.961 0.154 1.00 87.81 97 GLU A CA 1
ATOM 781 C C . GLU A 1 97 ? 4.002 12.326 -1.166 1.00 87.81 97 GLU A C 1
ATOM 783 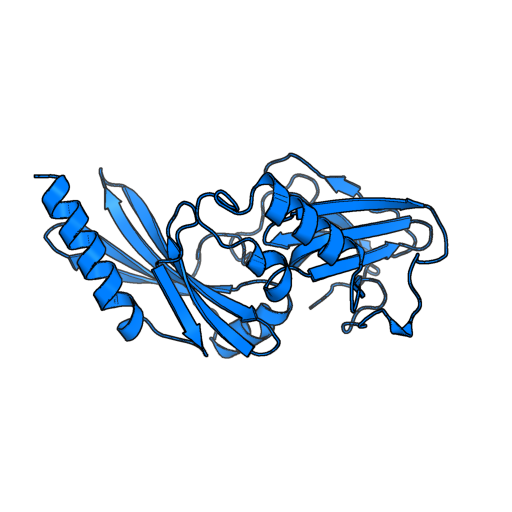O O . GLU A 1 97 ? 4.569 11.239 -1.144 1.00 87.81 97 GLU A O 1
ATOM 788 N N . MET A 1 98 ? 3.824 12.995 -2.311 1.00 90.44 98 MET A N 1
ATOM 789 C CA . MET A 1 98 ? 4.346 12.490 -3.586 1.00 90.44 98 MET A CA 1
ATOM 790 C C . MET A 1 98 ? 5.869 12.342 -3.572 1.00 90.44 98 MET A C 1
ATOM 792 O O . MET A 1 98 ? 6.401 11.423 -4.183 1.00 90.44 98 MET A O 1
ATOM 796 N N . LEU A 1 99 ? 6.582 13.200 -2.842 1.00 90.81 99 LEU A N 1
ATOM 797 C CA . LEU A 1 99 ? 8.044 13.143 -2.770 1.00 90.81 99 LEU A CA 1
ATOM 798 C C . LEU A 1 99 ? 8.557 12.162 -1.710 1.00 90.81 99 LEU A C 1
ATOM 800 O O . LEU A 1 99 ? 9.715 11.755 -1.763 1.00 90.81 99 LEU A O 1
ATOM 804 N N . THR A 1 100 ? 7.721 11.802 -0.735 1.00 87.88 100 THR A N 1
ATOM 805 C CA . THR A 1 100 ? 8.137 11.002 0.431 1.00 87.88 100 THR A CA 1
ATOM 806 C C . THR A 1 100 ? 7.572 9.584 0.433 1.00 87.88 100 THR A C 1
ATOM 808 O O . THR A 1 100 ? 8.240 8.667 0.911 1.00 87.88 100 THR A O 1
ATOM 811 N N . ASP A 1 101 ? 6.368 9.392 -0.107 1.00 88.50 101 ASP A N 1
ATOM 812 C CA . ASP A 1 101 ? 5.644 8.119 -0.105 1.00 88.50 101 ASP A CA 1
ATOM 813 C C . ASP A 1 101 ? 5.558 7.474 -1.486 1.00 88.50 101 ASP A C 1
ATOM 815 O O . ASP A 1 101 ? 5.487 6.250 -1.571 1.00 88.50 101 ASP A O 1
ATOM 819 N N . PHE A 1 102 ? 5.515 8.267 -2.561 1.00 92.62 102 PHE A N 1
ATOM 820 C CA . PHE A 1 102 ? 5.385 7.728 -3.910 1.00 92.62 102 PHE A CA 1
ATOM 821 C C . PHE A 1 102 ? 6.738 7.367 -4.508 1.00 92.62 102 PHE A C 1
ATOM 823 O O . PHE A 1 102 ? 7.774 7.976 -4.252 1.00 92.62 102 PHE A O 1
ATOM 830 N N . ASN A 1 103 ? 6.697 6.341 -5.344 1.00 93.25 103 ASN A N 1
ATOM 831 C CA . ASN A 1 103 ? 7.842 5.792 -6.031 1.00 93.25 103 ASN A CA 1
ATOM 832 C C . ASN A 1 103 ? 7.510 5.671 -7.510 1.00 93.25 103 ASN A C 1
ATOM 834 O O . ASN A 1 103 ? 6.373 5.374 -7.881 1.00 93.25 103 ASN A O 1
ATOM 838 N N . HIS A 1 104 ? 8.523 5.876 -8.345 1.00 94.75 104 HIS A N 1
ATOM 839 C CA . HIS A 1 104 ? 8.434 5.579 -9.760 1.00 94.75 104 HIS A CA 1
ATOM 840 C C . HIS A 1 104 ? 8.979 4.167 -10.009 1.00 94.75 104 HIS A C 1
ATOM 842 O O . HIS A 1 104 ? 10.165 3.911 -9.799 1.00 94.75 104 HIS A O 1
ATOM 848 N N . TYR A 1 105 ? 8.099 3.264 -10.428 1.00 93.75 105 TYR A N 1
ATOM 849 C CA . TYR A 1 105 ? 8.402 1.883 -10.774 1.00 93.75 105 TYR A CA 1
ATOM 850 C C . TYR A 1 105 ? 8.460 1.696 -12.286 1.00 93.75 105 TYR A C 1
ATOM 852 O O . TYR A 1 105 ? 7.608 2.215 -13.001 1.00 93.75 105 TYR A O 1
ATOM 860 N N . LEU A 1 106 ? 9.422 0.903 -12.745 1.00 93.31 106 LEU A N 1
ATOM 861 C CA . LEU A 1 106 ? 9.532 0.408 -14.112 1.00 93.31 106 LEU A CA 1
ATOM 862 C C . LEU A 1 106 ? 9.377 -1.115 -14.085 1.00 93.31 106 LEU A C 1
ATOM 864 O O . LEU A 1 106 ? 10.153 -1.798 -13.420 1.00 93.31 106 LEU A O 1
ATOM 868 N N . PHE A 1 107 ? 8.402 -1.633 -14.822 1.00 92.62 107 PHE A N 1
ATOM 869 C CA . PHE A 1 107 ? 8.226 -3.057 -15.089 1.00 92.62 107 PHE A CA 1
ATOM 870 C C . PHE A 1 107 ? 8.703 -3.346 -16.510 1.00 92.62 107 PHE A C 1
ATOM 872 O O . PHE A 1 107 ? 8.256 -2.680 -17.442 1.00 92.62 107 PHE A O 1
ATOM 879 N N . TYR A 1 108 ? 9.597 -4.315 -16.674 1.00 90.25 108 TYR A N 1
ATOM 880 C CA . TYR A 1 108 ? 10.238 -4.637 -17.944 1.00 90.25 108 TYR A CA 1
ATOM 881 C C . TYR A 1 108 ? 9.845 -6.041 -18.419 1.00 90.25 108 TYR A C 1
ATOM 883 O O . TYR A 1 108 ? 10.143 -7.035 -17.762 1.00 90.25 108 TYR A O 1
ATOM 891 N N . PHE A 1 109 ? 9.190 -6.104 -19.574 1.00 89.12 109 PHE A N 1
ATOM 892 C CA . PHE A 1 109 ? 8.685 -7.305 -20.236 1.00 89.12 109 PHE A CA 1
ATOM 893 C C . PHE A 1 109 ? 9.235 -7.391 -21.665 1.00 89.12 109 PHE A C 1
ATOM 895 O O . PHE A 1 109 ? 8.472 -7.292 -22.623 1.00 89.12 109 PHE A O 1
ATOM 902 N N . HIS A 1 110 ? 10.559 -7.545 -21.790 1.00 83.50 110 HIS A N 1
ATOM 903 C CA . HIS A 1 110 ? 11.315 -7.669 -23.046 1.00 83.50 110 HIS A CA 1
ATOM 904 C C . HIS A 1 110 ? 10.943 -6.611 -24.103 1.00 83.50 110 HIS A C 1
ATOM 906 O O . HIS A 1 110 ? 11.607 -5.589 -24.179 1.00 83.50 110 HIS A O 1
ATOM 912 N N . ASP A 1 111 ? 9.868 -6.818 -24.869 1.00 84.19 111 ASP A N 1
ATOM 913 C CA . ASP A 1 111 ? 9.357 -5.910 -25.906 1.00 84.19 111 ASP A CA 1
ATOM 914 C C . ASP A 1 111 ? 8.394 -4.827 -25.385 1.00 84.19 111 ASP A C 1
ATOM 916 O O . ASP A 1 111 ? 7.862 -4.027 -26.167 1.00 84.19 111 ASP A O 1
ATOM 920 N N . GLU A 1 112 ? 8.100 -4.816 -24.089 1.00 89.25 112 GLU A N 1
ATOM 921 C CA . GLU A 1 112 ? 7.191 -3.874 -23.448 1.00 89.25 112 GLU A CA 1
ATOM 922 C C . GLU A 1 112 ? 7.746 -3.421 -22.101 1.00 89.25 112 GLU A C 1
ATOM 924 O O . GLU A 1 112 ? 8.333 -4.196 -21.351 1.00 89.25 112 GLU A O 1
ATOM 929 N N . PHE A 1 113 ? 7.522 -2.159 -21.755 1.00 90.50 113 PHE A N 1
ATOM 930 C CA . PHE A 1 113 ? 7.755 -1.687 -20.402 1.00 90.50 113 PHE A CA 1
ATOM 931 C C . PHE A 1 113 ? 6.626 -0.783 -19.921 1.00 90.50 113 PHE A C 1
ATOM 933 O O . PHE A 1 113 ? 6.008 -0.029 -20.679 1.00 90.50 113 PHE A O 1
ATOM 940 N N . ILE A 1 114 ? 6.358 -0.886 -18.622 1.00 93.44 114 ILE A N 1
ATOM 941 C CA . ILE A 1 114 ? 5.282 -0.184 -17.932 1.00 93.44 114 ILE A CA 1
ATOM 942 C C . ILE A 1 114 ? 5.912 0.670 -16.845 1.00 93.44 114 ILE A C 1
ATOM 944 O O . ILE A 1 114 ? 6.599 0.160 -15.963 1.00 93.44 114 ILE A O 1
ATOM 948 N N . GLU A 1 115 ? 5.647 1.966 -16.879 1.00 94.50 115 GLU A N 1
ATOM 949 C CA . GLU A 1 115 ? 6.066 2.897 -15.839 1.00 94.50 115 GLU A CA 1
ATOM 950 C C . GLU A 1 115 ? 4.869 3.257 -14.959 1.00 94.50 115 GLU A C 1
ATOM 952 O O . GLU A 1 115 ? 3.775 3.538 -15.457 1.00 94.50 115 GLU A O 1
ATOM 957 N N . VAL A 1 116 ? 5.070 3.268 -13.642 1.00 95.44 116 VAL A N 1
ATOM 958 C CA . VAL A 1 116 ? 4.009 3.498 -12.656 1.00 95.44 116 VAL A CA 1
ATOM 959 C C . VAL A 1 116 ? 4.493 4.423 -11.559 1.00 95.44 116 VAL A C 1
ATOM 961 O O . VAL A 1 116 ? 5.524 4.164 -10.945 1.00 95.44 116 VAL A O 1
ATOM 964 N N . ILE A 1 117 ? 3.715 5.453 -11.241 1.00 95.81 117 ILE A N 1
ATOM 965 C CA . ILE A 1 117 ? 3.886 6.213 -10.002 1.00 95.81 117 ILE A CA 1
ATOM 966 C C . ILE A 1 117 ? 2.849 5.720 -8.992 1.00 95.81 117 ILE A C 1
ATOM 968 O O . ILE A 1 117 ? 1.644 5.864 -9.208 1.00 95.81 117 ILE A O 1
ATOM 972 N N . ALA A 1 118 ? 3.316 5.119 -7.897 1.00 94.31 118 ALA A N 1
ATOM 973 C CA . ALA A 1 118 ? 2.462 4.594 -6.831 1.00 94.31 118 ALA A CA 1
ATOM 974 C C . ALA A 1 118 ? 3.155 4.653 -5.460 1.00 94.31 118 ALA A C 1
ATOM 976 O O . ALA A 1 118 ? 4.384 4.696 -5.391 1.00 94.31 118 ALA A O 1
ATOM 977 N N . ARG A 1 119 ? 2.389 4.611 -4.359 1.00 91.44 119 ARG A N 1
ATOM 978 C CA . ARG A 1 119 ? 2.967 4.548 -2.996 1.00 91.44 119 ARG A CA 1
ATOM 979 C C . ARG A 1 119 ? 3.639 3.213 -2.699 1.00 91.44 119 ARG A C 1
ATOM 981 O O . ARG A 1 119 ? 4.619 3.149 -1.965 1.00 91.44 119 ARG A O 1
ATOM 988 N N . GLY A 1 120 ? 3.114 2.138 -3.266 1.00 91.69 120 GLY A N 1
ATOM 989 C CA . GLY A 1 120 ? 3.658 0.805 -3.066 1.00 91.69 120 GLY A CA 1
ATOM 990 C C . GLY A 1 120 ? 3.070 -0.203 -4.031 1.00 91.69 120 GLY A C 1
ATOM 991 O O . GLY A 1 120 ? 2.124 0.084 -4.767 1.00 91.69 120 GLY A O 1
ATOM 992 N N . LEU A 1 121 ? 3.617 -1.407 -3.990 1.00 92.69 121 LEU A N 1
ATOM 993 C CA . LEU A 1 121 ? 3.221 -2.521 -4.831 1.00 92.69 121 LEU A CA 1
ATOM 994 C C . LEU A 1 121 ? 3.106 -3.814 -4.018 1.00 92.69 121 LEU A C 1
ATOM 996 O O . LEU A 1 121 ? 3.697 -3.973 -2.951 1.00 92.69 121 LEU A O 1
ATOM 1000 N N . TRP A 1 122 ? 2.298 -4.745 -4.500 1.00 93.50 122 TRP A N 1
ATOM 1001 C CA . TRP A 1 122 ? 2.158 -6.065 -3.906 1.00 93.50 122 TRP A CA 1
ATOM 1002 C C . TRP A 1 122 ? 2.006 -7.116 -4.990 1.00 93.50 122 TRP A C 1
ATOM 1004 O O . TRP A 1 122 ? 1.227 -6.930 -5.925 1.00 93.50 122 TRP A O 1
ATOM 1014 N N . PHE A 1 123 ? 2.730 -8.218 -4.824 1.00 92.25 123 PHE A N 1
ATOM 1015 C CA . PHE A 1 123 ? 2.742 -9.336 -5.752 1.00 92.25 123 PHE A CA 1
ATOM 1016 C C . PHE A 1 123 ? 1.967 -10.516 -5.180 1.00 92.25 123 PHE A C 1
ATOM 1018 O O . PHE A 1 123 ? 2.022 -10.808 -3.983 1.00 92.25 123 PHE A O 1
ATOM 1025 N N . GLU A 1 124 ? 1.285 -11.226 -6.060 1.00 92.62 124 GLU A N 1
ATOM 1026 C CA . GLU A 1 124 ? 0.670 -12.512 -5.770 1.00 92.62 124 GLU A CA 1
ATOM 1027 C C . GLU A 1 124 ? 0.730 -13.413 -7.005 1.00 92.62 124 GLU A C 1
ATOM 1029 O O . GLU A 1 124 ? 0.725 -12.926 -8.137 1.00 92.62 124 GLU A O 1
ATOM 1034 N N . SER A 1 125 ? 0.798 -14.722 -6.769 1.00 93.62 125 SER A N 1
ATOM 1035 C CA . SER A 1 125 ? 0.744 -15.750 -7.805 1.00 93.62 125 SER A CA 1
ATOM 1036 C C . SER A 1 125 ? -0.341 -16.775 -7.502 1.00 93.62 125 SER A C 1
ATOM 1038 O O . SER A 1 125 ? -0.765 -16.965 -6.354 1.00 93.62 125 SER A O 1
ATOM 1040 N N . SER A 1 126 ? -0.826 -17.433 -8.550 1.00 93.88 126 SER A N 1
ATOM 1041 C CA . SER A 1 126 ? -1.776 -18.526 -8.439 1.00 93.88 126 SER A CA 1
ATOM 1042 C C . SER A 1 126 ? -1.737 -19.430 -9.664 1.00 93.88 126 SER A C 1
ATOM 1044 O O . SER A 1 126 ? -1.628 -18.959 -10.788 1.00 93.88 126 SER A O 1
ATOM 1046 N N . LYS A 1 127 ? -2.016 -20.719 -9.453 1.00 94.12 127 LYS A N 1
ATOM 1047 C CA . LYS A 1 127 ? -2.297 -21.683 -10.532 1.00 94.12 127 LYS A CA 1
ATOM 1048 C C . LYS A 1 127 ? -3.564 -21.370 -11.336 1.00 94.12 127 LYS A C 1
ATOM 1050 O O . LYS A 1 127 ? -3.883 -22.059 -12.299 1.00 94.12 127 LYS A O 1
ATOM 1055 N N . LYS A 1 128 ? -4.376 -20.415 -10.878 1.00 94.62 128 LYS A N 1
ATOM 1056 C CA . LYS A 1 128 ? -5.622 -19.996 -11.527 1.00 94.62 128 LYS A CA 1
ATOM 1057 C C . LYS A 1 128 ? -5.515 -18.542 -11.944 1.00 94.62 128 LYS A C 1
ATOM 1059 O O . LYS A 1 128 ? -4.973 -17.735 -11.199 1.00 94.62 128 LYS A O 1
ATOM 1064 N N . ASP A 1 129 ? -6.147 -18.220 -13.065 1.00 92.19 129 ASP A N 1
ATOM 1065 C CA . ASP A 1 129 ? -6.206 -16.858 -13.580 1.00 92.19 129 ASP A CA 1
ATOM 1066 C C . ASP A 1 129 ? -6.721 -15.853 -12.530 1.00 92.19 129 ASP A C 1
ATOM 1068 O O . ASP A 1 129 ? -7.794 -16.028 -11.931 1.00 92.19 129 ASP A O 1
ATOM 1072 N N . LEU A 1 130 ? -5.923 -14.803 -12.322 1.00 91.56 130 LEU A N 1
ATOM 1073 C CA . LEU A 1 130 ? -6.152 -13.703 -11.385 1.00 91.56 130 LEU A CA 1
ATOM 1074 C C . LEU A 1 130 ? -6.839 -12.497 -12.045 1.00 91.56 130 LEU A C 1
ATOM 1076 O O . LEU A 1 130 ? -7.295 -11.588 -11.333 1.00 91.56 130 LEU A O 1
ATOM 1080 N N . TYR A 1 131 ? -6.970 -12.490 -13.374 1.00 90.38 131 TYR A N 1
ATOM 1081 C CA . TYR A 1 131 ? -7.583 -11.400 -14.116 1.00 90.38 131 TYR A CA 1
ATOM 1082 C C . TYR A 1 131 ? -9.041 -11.177 -13.686 1.00 90.38 131 TYR A C 1
ATOM 1084 O O . TYR A 1 131 ? -9.870 -12.092 -13.613 1.00 90.38 131 TYR A O 1
ATOM 1092 N N . GLY A 1 132 ? -9.351 -9.932 -13.314 1.00 86.69 132 GLY A N 1
ATOM 1093 C CA . GLY A 1 132 ? -10.672 -9.531 -12.821 1.00 86.69 132 GLY A CA 1
ATOM 1094 C C . GLY A 1 132 ? -11.112 -10.195 -11.506 1.00 86.69 132 GLY A C 1
ATOM 1095 O O . GLY A 1 132 ? -12.250 -9.996 -11.072 1.00 86.69 132 GLY A O 1
ATOM 1096 N N . LYS A 1 133 ? -10.254 -10.985 -10.845 1.00 90.94 133 LYS A N 1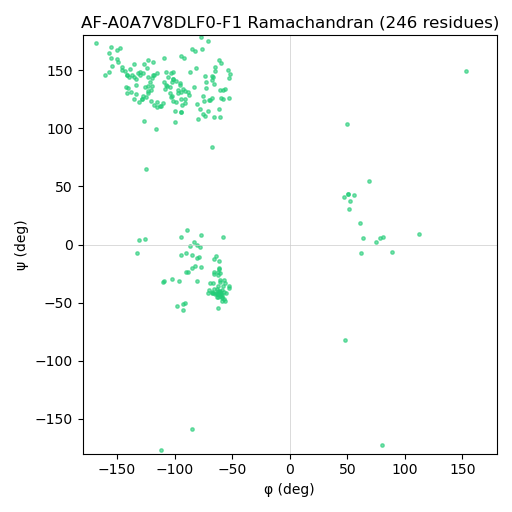
ATOM 1097 C CA . LYS A 1 133 ? -10.598 -11.675 -9.593 1.00 90.94 133 LYS A CA 1
ATOM 1098 C C . LYS A 1 133 ? -10.468 -10.748 -8.383 1.00 90.94 133 LYS A C 1
ATOM 1100 O O . LYS A 1 133 ? -9.649 -9.829 -8.389 1.00 90.94 133 LYS A O 1
ATOM 1105 N N . PRO A 1 134 ? -11.239 -10.968 -7.304 1.00 91.38 134 PRO A N 1
ATOM 1106 C CA . PRO A 1 134 ? -11.045 -10.223 -6.064 1.00 91.38 134 PRO A CA 1
ATOM 1107 C C . PRO A 1 134 ? -9.650 -10.466 -5.465 1.00 91.38 134 PRO A C 1
ATOM 1109 O O . PRO A 1 134 ? -8.997 -11.470 -5.751 1.00 91.38 134 PRO A O 1
ATOM 1112 N N . LEU A 1 135 ? -9.206 -9.545 -4.608 1.00 91.06 135 LEU A N 1
ATOM 1113 C CA . LEU A 1 135 ? -8.005 -9.754 -3.802 1.00 91.06 135 LEU A CA 1
ATOM 1114 C C . LEU A 1 135 ? -8.246 -10.860 -2.765 1.00 91.06 135 LEU A C 1
ATOM 1116 O O . LEU A 1 135 ? -9.358 -10.954 -2.223 1.00 91.06 135 LEU A O 1
ATOM 1120 N N . PRO A 1 136 ? -7.228 -11.669 -2.441 1.00 89.88 136 PRO A N 1
ATOM 1121 C CA . PRO A 1 136 ? -7.346 -12.653 -1.384 1.00 89.88 136 PRO A CA 1
ATOM 1122 C C . PRO A 1 136 ? -7.541 -11.962 -0.027 1.00 89.88 136 PRO A C 1
ATOM 1124 O O . PRO A 1 136 ? -7.126 -10.826 0.204 1.00 89.88 136 PRO A O 1
ATOM 1127 N N . LYS A 1 137 ? -8.202 -12.652 0.907 1.00 87.38 137 LYS A N 1
ATOM 1128 C CA . LYS A 1 137 ? -8.592 -12.084 2.214 1.00 87.38 137 LYS A CA 1
ATOM 1129 C C . LYS A 1 137 ? -7.411 -11.607 3.070 1.00 87.38 137 LYS A C 1
ATOM 1131 O O . LYS A 1 137 ? -7.605 -10.770 3.940 1.00 87.38 137 LYS A O 1
ATOM 1136 N N . ASN A 1 138 ? -6.222 -12.161 2.856 1.00 84.50 138 ASN A N 1
ATOM 1137 C CA . ASN A 1 138 ? -4.981 -11.825 3.557 1.00 84.50 138 ASN A CA 1
ATOM 1138 C C . ASN A 1 138 ? -4.128 -10.779 2.817 1.00 84.50 138 ASN A C 1
ATOM 1140 O O . ASN A 1 138 ? -2.998 -10.526 3.226 1.00 84.50 138 ASN A O 1
ATOM 1144 N N . HIS A 1 139 ? -4.634 -10.200 1.728 1.00 91.00 139 HIS A N 1
ATOM 1145 C CA . HIS A 1 139 ? -3.924 -9.173 0.978 1.00 91.00 139 HIS A CA 1
ATOM 1146 C C . HIS A 1 139 ? -3.756 -7.895 1.827 1.00 91.00 139 HIS A C 1
ATOM 1148 O O . HIS A 1 139 ? -4.728 -7.463 2.451 1.00 91.00 139 HIS A O 1
ATOM 1154 N N . PRO A 1 140 ? -2.591 -7.220 1.821 1.00 90.75 140 PRO A N 1
ATOM 1155 C CA . PRO A 1 140 ? -2.329 -6.052 2.680 1.00 90.75 140 PRO A CA 1
ATOM 1156 C C . PRO A 1 140 ? -3.280 -4.872 2.440 1.00 90.75 140 PRO A C 1
ATOM 1158 O O . PRO A 1 140 ? -3.636 -4.139 3.360 1.00 90.75 140 PRO A O 1
ATOM 1161 N N . LEU A 1 141 ? -3.759 -4.710 1.204 1.00 89.94 141 LEU A N 1
ATOM 1162 C CA . LEU A 1 141 ? -4.767 -3.703 0.836 1.00 89.94 141 LEU A CA 1
ATOM 1163 C C . LEU A 1 141 ? -6.215 -4.066 1.217 1.00 89.94 141 LEU A C 1
ATOM 1165 O O . LEU A 1 141 ? -7.123 -3.268 0.968 1.00 89.94 141 LEU A O 1
ATOM 1169 N N . MET A 1 142 ? -6.451 -5.241 1.801 1.00 91.56 142 MET A N 1
ATOM 1170 C CA . MET A 1 142 ? -7.752 -5.645 2.343 1.00 91.56 142 MET A CA 1
ATOM 1171 C C . MET A 1 142 ? -7.834 -5.332 3.848 1.00 91.56 142 MET A C 1
ATOM 1173 O O . MET A 1 142 ? -6.803 -5.074 4.477 1.00 91.56 142 MET A O 1
ATOM 1177 N N . PRO A 1 143 ? -9.042 -5.283 4.442 1.00 91.12 143 PRO A N 1
ATOM 1178 C CA . PRO A 1 143 ? -9.198 -5.204 5.895 1.00 91.12 143 PRO A CA 1
ATOM 1179 C C . PRO A 1 143 ? -8.570 -6.415 6.595 1.00 91.12 143 PRO A C 1
ATOM 1181 O O . PRO A 1 143 ? -8.478 -7.488 5.999 1.00 91.12 143 PRO A O 1
ATOM 1184 N N . ILE A 1 144 ? -8.193 -6.274 7.868 1.00 92.19 144 ILE A N 1
ATOM 1185 C CA . ILE A 1 144 ? -7.656 -7.387 8.665 1.00 92.19 144 ILE A CA 1
ATOM 1186 C C . ILE A 1 144 ? -8.765 -8.436 8.853 1.00 92.19 144 ILE A C 1
ATOM 1188 O O . ILE A 1 144 ? -9.748 -8.197 9.546 1.00 92.19 144 ILE A O 1
ATOM 1192 N N . GLN A 1 145 ? -8.630 -9.595 8.201 1.00 81.81 145 GLN A N 1
ATOM 1193 C CA . GLN A 1 145 ? -9.629 -10.679 8.258 1.00 81.81 145 GLN A CA 1
ATOM 1194 C C . GLN A 1 145 ? -9.291 -11.757 9.295 1.00 81.81 145 GLN A C 1
ATOM 1196 O O . GLN A 1 145 ? -10.188 -12.394 9.838 1.00 81.81 145 GLN A O 1
ATOM 1201 N N . LYS A 1 146 ? -7.997 -11.996 9.537 1.00 81.94 146 LYS A N 1
ATOM 1202 C CA . LYS A 1 146 ? -7.491 -12.958 10.521 1.00 81.94 146 LYS A CA 1
ATOM 1203 C C . LYS A 1 146 ? -6.731 -12.172 11.578 1.00 81.94 146 LYS A C 1
ATOM 1205 O O . LYS A 1 146 ? -5.607 -11.743 11.339 1.00 81.94 146 LYS A O 1
ATOM 1210 N N . GLY A 1 147 ? -7.386 -11.923 12.701 1.00 88.19 147 GLY A N 1
ATOM 1211 C CA . GLY A 1 147 ? -6.819 -11.131 13.776 1.00 88.19 147 GLY A CA 1
ATOM 1212 C C . GLY 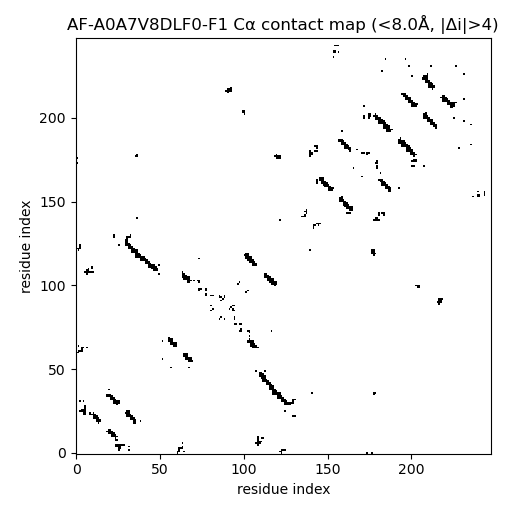A 1 147 ? -7.435 -11.469 15.121 1.00 88.19 147 GLY A C 1
ATOM 1213 O O . GLY A 1 147 ? -8.524 -12.045 15.184 1.00 88.19 147 GLY A O 1
ATOM 1214 N N . LYS A 1 148 ? -6.726 -11.116 16.193 1.00 94.50 148 LYS A N 1
ATOM 1215 C CA . LYS A 1 148 ? -7.271 -11.172 17.551 1.00 94.50 148 LYS A CA 1
ATOM 1216 C C . LYS A 1 148 ? -8.315 -10.067 17.676 1.00 94.50 148 LYS A C 1
ATOM 1218 O O . LYS A 1 148 ? -8.002 -8.912 17.397 1.00 94.50 148 LYS A O 1
ATOM 1223 N N . ILE A 1 149 ? -9.537 -10.436 18.055 1.00 96.50 149 ILE A N 1
ATOM 1224 C CA . ILE A 1 149 ? -10.634 -9.489 18.256 1.00 96.50 149 ILE A CA 1
ATOM 1225 C C . ILE A 1 149 ? -10.808 -9.262 19.751 1.00 96.50 149 ILE A C 1
ATOM 1227 O O . ILE A 1 149 ? -10.978 -10.226 20.498 1.00 96.50 149 ILE A O 1
ATOM 1231 N N . GLU A 1 150 ? -10.807 -8.003 20.170 1.00 96.62 150 GLU A N 1
ATOM 1232 C CA . GLU A 1 150 ? -11.115 -7.611 21.545 1.00 96.62 150 GLU A CA 1
ATOM 1233 C C . GLU A 1 150 ? -12.282 -6.631 21.534 1.00 96.62 150 GLU A C 1
ATOM 1235 O O . GLU A 1 150 ? -12.306 -5.691 20.742 1.00 96.62 150 GLU A O 1
ATOM 1240 N N . TYR A 1 151 ? -13.268 -6.876 22.393 1.00 97.19 151 TYR A N 1
ATOM 1241 C CA . TYR A 1 151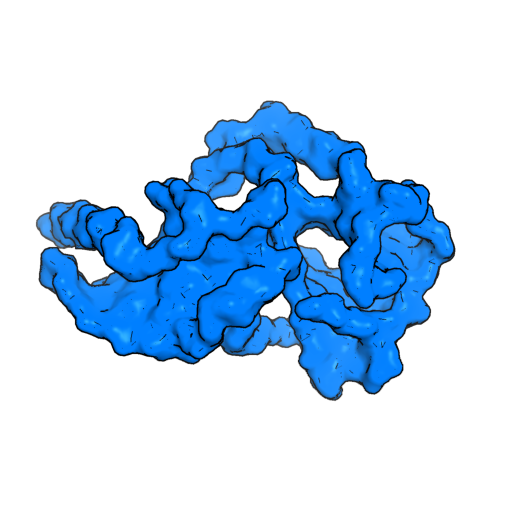 ? -14.447 -6.029 22.536 1.00 97.19 151 TYR A CA 1
ATOM 1242 C C . TYR A 1 151 ? -14.295 -5.139 23.761 1.00 97.19 151 TYR A C 1
ATOM 1244 O O . TYR A 1 151 ? -13.786 -5.575 24.793 1.00 97.19 151 TYR A O 1
ATOM 1252 N N . PHE A 1 152 ? -14.763 -3.904 23.645 1.00 96.56 152 PHE A N 1
ATOM 1253 C CA . PHE A 1 152 ? -14.774 -2.928 24.728 1.00 96.56 152 PHE A CA 1
ATOM 1254 C C . PHE A 1 152 ? -15.878 -1.897 24.484 1.00 96.56 152 PHE A C 1
ATOM 1256 O O . PHE A 1 152 ? -16.489 -1.864 23.416 1.00 96.56 152 PHE A O 1
ATOM 1263 N N . GLU A 1 153 ? -16.152 -1.056 25.475 1.00 95.81 153 GLU A N 1
ATOM 1264 C CA . GLU A 1 153 ? -17.186 -0.026 25.390 1.00 95.81 153 GLU A CA 1
ATOM 1265 C C . GLU A 1 153 ? -16.593 1.344 25.717 1.00 95.81 153 GLU A C 1
ATOM 1267 O O . GLU A 1 153 ? -15.836 1.487 26.677 1.00 95.81 153 GLU A O 1
ATOM 1272 N N . ILE A 1 154 ? -16.947 2.359 24.924 1.00 94.94 154 ILE A N 1
ATOM 1273 C CA . ILE A 1 154 ? -16.582 3.755 25.183 1.00 94.94 154 ILE A CA 1
ATOM 1274 C C . ILE A 1 154 ? -17.842 4.606 25.070 1.00 94.94 154 ILE A C 1
ATOM 1276 O O . ILE A 1 154 ? -18.488 4.634 24.026 1.00 94.94 154 ILE A O 1
ATOM 1280 N N . ALA A 1 155 ? -18.183 5.329 26.140 1.00 91.81 155 ALA A N 1
ATOM 1281 C CA . ALA A 1 155 ? -19.340 6.228 26.182 1.00 91.81 155 ALA A CA 1
ATOM 1282 C C . ALA A 1 155 ? -20.672 5.565 25.747 1.00 91.81 155 ALA A C 1
ATOM 1284 O O . ALA A 1 155 ? -21.494 6.205 25.091 1.00 91.81 155 ALA A O 1
ATOM 1285 N N . GLY A 1 156 ? -20.883 4.289 26.102 1.00 90.75 156 GLY A N 1
ATOM 1286 C CA . GLY A 1 156 ? -22.082 3.525 25.732 1.00 90.75 156 GLY A CA 1
ATOM 1287 C C . GLY A 1 156 ? -22.090 2.993 24.294 1.00 90.75 156 GLY A C 1
ATOM 1288 O O . GLY A 1 156 ? -23.105 2.461 23.847 1.00 90.75 156 GLY A O 1
ATOM 1289 N N . ILE A 1 157 ? -20.993 3.153 23.546 1.00 93.12 157 ILE A N 1
ATOM 1290 C CA . ILE A 1 157 ? -20.835 2.634 22.184 1.00 93.12 157 ILE A CA 1
ATOM 1291 C C . ILE A 1 157 ? -19.977 1.369 22.239 1.00 93.12 157 ILE A C 1
ATOM 1293 O O . ILE A 1 157 ? -18.847 1.392 22.727 1.00 93.12 157 ILE A O 1
ATOM 1297 N N . GLU A 1 158 ? -20.519 0.269 21.714 1.00 96.38 158 GLU A N 1
ATOM 1298 C CA . GLU A 1 158 ? -19.798 -0.995 21.566 1.00 96.38 158 GLU A CA 1
ATOM 1299 C C . GLU A 1 158 ? -18.716 -0.848 20.490 1.00 96.38 158 GLU A C 1
ATOM 1301 O O . GLU A 1 158 ? -18.988 -0.489 19.339 1.00 96.38 158 GLU A O 1
ATOM 1306 N N . CYS A 1 159 ? -17.483 -1.149 20.873 1.00 96.88 159 CYS A N 1
ATOM 1307 C CA . CYS A 1 159 ? -16.295 -1.042 20.048 1.00 96.88 159 CYS A CA 1
ATOM 1308 C C . CYS A 1 159 ? -15.592 -2.397 19.962 1.00 96.88 159 CYS A C 1
ATOM 1310 O O . CYS A 1 159 ? -15.762 -3.277 20.813 1.00 96.88 159 CYS A O 1
ATOM 1312 N N . ARG A 1 160 ? -14.768 -2.564 18.929 1.00 96.38 160 ARG A N 1
ATOM 1313 C CA . ARG A 1 160 ? -13.820 -3.673 18.865 1.00 96.38 160 ARG A CA 1
ATOM 1314 C C . ARG A 1 160 ? -12.507 -3.260 18.227 1.00 96.38 160 ARG A C 1
ATOM 1316 O O . ARG A 1 160 ? -12.488 -2.422 17.327 1.00 96.38 160 ARG A O 1
ATOM 1323 N N . SER A 1 161 ? -11.429 -3.897 18.657 1.00 96.62 161 SER A N 1
ATOM 1324 C CA . SER A 1 161 ? -10.146 -3.876 17.966 1.00 96.62 161 SER A CA 1
ATOM 1325 C C . SER A 1 161 ? -9.939 -5.194 17.228 1.00 96.62 161 SER A C 1
ATOM 1327 O O . SER A 1 161 ? -10.408 -6.249 17.659 1.00 96.62 161 SER A O 1
ATOM 1329 N N . ILE A 1 162 ? -9.257 -5.132 16.088 1.00 96.12 162 ILE A N 1
ATOM 1330 C CA . ILE A 1 162 ? -8.818 -6.297 15.322 1.00 96.12 162 ILE A CA 1
ATOM 1331 C C . ILE A 1 162 ? -7.316 -6.155 15.103 1.00 96.12 162 ILE A C 1
ATOM 1333 O O . ILE A 1 162 ? -6.886 -5.340 14.287 1.00 96.12 162 ILE A O 1
ATOM 1337 N N . THR A 1 163 ? -6.526 -6.951 15.815 1.00 96.00 163 THR A N 1
ATOM 1338 C CA . THR A 1 163 ? -5.059 -6.946 15.715 1.00 96.00 163 THR A CA 1
ATOM 1339 C C . THR A 1 163 ? -4.596 -8.012 14.736 1.00 96.00 163 THR A C 1
ATOM 1341 O O . THR A 1 163 ? -5.025 -9.163 14.829 1.00 96.00 163 THR A O 1
ATOM 1344 N N . ASN A 1 164 ? -3.722 -7.647 13.800 1.00 95.12 164 ASN A N 1
ATOM 1345 C CA . ASN A 1 164 ? -3.185 -8.555 12.791 1.00 95.12 164 ASN A CA 1
ATOM 1346 C C . ASN A 1 164 ? -2.484 -9.757 13.447 1.00 95.12 164 ASN A C 1
ATOM 1348 O O . ASN A 1 164 ? -1.708 -9.594 14.384 1.00 95.12 164 ASN A O 1
ATOM 1352 N N . SER A 1 165 ? -2.775 -10.972 12.974 1.00 93.25 165 SER A N 1
ATOM 1353 C CA . SER A 1 165 ? -2.179 -12.196 13.523 1.00 93.25 165 SER A CA 1
ATOM 1354 C C . SER A 1 165 ? -0.770 -12.487 12.999 1.00 93.25 165 SER A C 1
ATOM 1356 O O . SER A 1 165 ? -0.127 -13.413 13.485 1.00 93.25 165 SER A O 1
ATOM 1358 N N . ILE A 1 166 ? -0.326 -11.781 11.957 1.00 92.69 166 ILE A N 1
ATOM 1359 C CA . ILE A 1 166 ? 1.024 -11.924 11.403 1.00 92.69 166 ILE A CA 1
ATOM 1360 C C . ILE A 1 166 ? 2.024 -11.278 12.380 1.00 92.69 166 ILE A C 1
ATOM 1362 O O . ILE A 1 166 ? 1.756 -10.160 12.828 1.00 92.69 166 ILE A O 1
ATOM 1366 N N . PRO A 1 167 ? 3.159 -11.933 12.699 1.00 93.88 167 PRO A N 1
ATOM 1367 C CA . PRO A 1 167 ? 4.197 -11.356 13.552 1.00 93.88 167 PRO A CA 1
ATOM 1368 C C . PRO A 1 167 ? 4.653 -9.978 13.069 1.00 93.88 167 PRO A C 1
ATOM 1370 O O . PRO A 1 167 ? 4.757 -9.730 11.864 1.00 93.88 167 PRO A O 1
ATOM 1373 N N . ILE A 1 168 ? 4.943 -9.076 14.006 1.00 94.12 168 ILE A N 1
ATOM 1374 C CA . ILE A 1 168 ? 5.283 -7.689 13.677 1.00 94.12 168 ILE A CA 1
ATOM 1375 C C . ILE A 1 168 ? 6.558 -7.600 12.837 1.00 94.12 168 ILE A C 1
ATOM 1377 O O . ILE A 1 168 ? 6.626 -6.799 11.910 1.00 94.12 168 ILE A O 1
ATOM 1381 N N . GLU A 1 169 ? 7.531 -8.471 13.087 1.00 95.00 169 GLU A N 1
ATOM 1382 C CA . GLU A 1 169 ? 8.785 -8.561 12.341 1.00 95.00 169 GLU A CA 1
ATOM 1383 C C . GLU A 1 169 ? 8.521 -8.907 10.871 1.00 95.00 169 GLU A C 1
ATOM 1385 O O . GLU A 1 169 ? 9.108 -8.319 9.962 1.00 95.00 169 GLU A O 1
ATOM 1390 N N . GLU A 1 170 ? 7.575 -9.814 10.621 1.00 93.75 170 GLU A N 1
ATOM 1391 C CA . GLU A 1 170 ? 7.167 -10.179 9.268 1.00 93.75 170 GLU A CA 1
ATOM 1392 C C . GLU A 1 170 ? 6.400 -9.035 8.588 1.00 93.75 170 GLU A C 1
ATOM 1394 O O . GLU A 1 170 ? 6.620 -8.752 7.407 1.00 93.75 170 GLU A O 1
ATOM 1399 N N . LEU A 1 171 ? 5.535 -8.328 9.323 1.00 93.75 171 LEU A N 1
ATOM 1400 C CA . LEU A 1 171 ? 4.859 -7.136 8.806 1.00 93.75 171 LEU A CA 1
ATOM 1401 C C . LEU A 1 171 ? 5.870 -6.039 8.452 1.00 93.75 171 LEU A C 1
ATOM 1403 O O . LEU A 1 171 ? 5.771 -5.469 7.368 1.00 93.75 171 LEU A O 1
ATOM 1407 N N . ILE A 1 172 ? 6.884 -5.799 9.286 1.00 93.94 172 ILE A N 1
ATOM 1408 C CA . ILE A 1 172 ? 7.973 -4.857 8.995 1.00 93.94 172 ILE A CA 1
ATOM 1409 C C . ILE A 1 172 ? 8.679 -5.244 7.694 1.00 93.94 172 ILE A C 1
ATOM 1411 O O . ILE A 1 172 ? 8.845 -4.391 6.828 1.00 93.94 172 ILE A O 1
ATOM 1415 N N . ILE A 1 173 ? 9.025 -6.517 7.484 1.00 91.69 173 ILE A N 1
ATOM 1416 C CA . ILE A 1 173 ? 9.653 -6.963 6.227 1.00 91.69 173 ILE A CA 1
ATOM 1417 C C . ILE A 1 173 ? 8.739 -6.678 5.026 1.00 91.69 173 ILE A C 1
ATOM 1419 O O . ILE A 1 173 ? 9.197 -6.186 3.992 1.00 91.69 173 ILE A O 1
ATOM 1423 N N . ARG A 1 174 ? 7.435 -6.941 5.164 1.00 91.75 174 ARG A N 1
ATOM 1424 C CA . ARG A 1 174 ? 6.439 -6.707 4.107 1.00 91.75 174 ARG A CA 1
ATOM 1425 C C . ARG A 1 174 ? 6.252 -5.221 3.770 1.00 91.75 174 ARG A C 1
ATOM 1427 O O . ARG A 1 174 ? 5.867 -4.925 2.636 1.00 91.75 174 ARG A O 1
ATOM 1434 N N . THR A 1 175 ? 6.569 -4.293 4.685 1.00 91.25 175 THR A N 1
ATOM 1435 C CA . THR A 1 175 ? 6.481 -2.842 4.413 1.00 91.25 175 THR A CA 1
ATOM 1436 C C . THR A 1 175 ? 7.385 -2.361 3.282 1.00 91.25 175 THR A C 1
ATOM 1438 O O . THR A 1 175 ? 7.089 -1.326 2.688 1.00 91.25 175 THR A O 1
ATOM 1441 N N . LYS A 1 176 ? 8.430 -3.124 2.927 1.00 86.69 176 LYS A N 1
ATOM 1442 C CA . LYS A 1 176 ? 9.282 -2.834 1.763 1.00 86.69 176 LYS A CA 1
ATOM 1443 C C . LYS A 1 176 ? 8.484 -2.737 0.461 1.00 86.69 176 LYS A C 1
ATOM 1445 O O . LYS A 1 176 ? 8.849 -1.975 -0.424 1.00 86.69 176 LYS A O 1
ATOM 1450 N N . CYS A 1 177 ? 7.408 -3.517 0.343 1.00 85.44 177 CYS A N 1
ATOM 1451 C CA . CYS A 1 177 ? 6.589 -3.568 -0.864 1.00 85.44 177 CYS A CA 1
ATOM 1452 C C . CYS A 1 177 ? 5.412 -2.586 -0.782 1.00 85.44 177 CYS A C 1
ATOM 1454 O O . CYS A 1 177 ? 5.204 -1.778 -1.684 1.00 85.44 177 CYS A O 1
ATOM 1456 N N . CYS A 1 178 ? 4.637 -2.640 0.302 1.00 89.75 178 CYS A N 1
ATOM 1457 C CA . CYS A 1 178 ? 3.496 -1.751 0.521 1.00 89.75 178 CYS A CA 1
ATOM 1458 C C . CYS A 1 178 ? 3.169 -1.640 2.010 1.00 89.75 178 CYS A C 1
ATOM 1460 O O . CYS A 1 178 ? 3.588 -2.481 2.809 1.00 89.75 178 CYS A O 1
ATOM 1462 N N . LYS A 1 179 ? 2.367 -0.640 2.381 1.00 92.50 179 LYS A N 1
ATOM 1463 C CA . LYS A 1 179 ? 1.893 -0.472 3.758 1.00 92.50 179 LYS A CA 1
ATOM 1464 C C . LYS A 1 179 ? 1.256 -1.742 4.329 1.00 92.50 179 LYS A C 1
ATOM 1466 O O . LYS A 1 179 ? 0.585 -2.496 3.621 1.00 92.50 179 LYS A O 1
ATOM 1471 N N . GLN A 1 180 ? 1.416 -1.944 5.631 1.00 94.81 180 GLN A N 1
ATOM 1472 C CA . GLN A 1 180 ? 0.839 -3.071 6.359 1.00 94.81 180 GLN A CA 1
ATOM 1473 C C . GLN A 1 180 ? -0.061 -2.576 7.487 1.00 94.81 180 GLN A C 1
ATOM 1475 O O . GLN A 1 180 ? 0.269 -1.619 8.179 1.00 94.81 180 GLN A O 1
ATOM 1480 N N . LYS A 1 181 ? -1.198 -3.244 7.694 1.00 94.94 181 LYS A N 1
ATOM 1481 C CA . LYS A 1 181 ? -2.137 -2.919 8.776 1.00 94.94 181 LYS A CA 1
ATOM 1482 C C . LYS A 1 181 ? -1.761 -3.672 10.046 1.00 94.94 181 LYS A C 1
ATOM 1484 O O . LYS A 1 181 ? -1.584 -4.890 9.991 1.00 94.94 181 LYS A O 1
ATOM 1489 N N . LEU A 1 182 ? -1.701 -2.969 11.171 1.00 95.81 182 LEU A N 1
ATOM 1490 C CA . LEU A 1 182 ? -1.440 -3.549 12.488 1.00 95.81 182 LEU A CA 1
ATOM 1491 C C . LEU A 1 182 ? -2.734 -3.784 13.261 1.00 95.81 182 LEU A C 1
ATOM 1493 O O . LEU A 1 182 ? -2.984 -4.894 13.725 1.00 95.81 182 LEU A O 1
ATOM 1497 N N . ILE A 1 183 ? -3.557 -2.741 13.385 1.00 96.00 183 ILE A N 1
ATOM 1498 C CA . ILE A 1 183 ? -4.762 -2.744 14.218 1.00 96.00 183 ILE A CA 1
ATOM 1499 C C . ILE A 1 183 ? -5.871 -2.003 13.476 1.00 96.00 183 ILE A C 1
ATOM 1501 O O . ILE A 1 183 ? -5.644 -0.920 12.945 1.00 96.00 183 ILE A O 1
ATOM 1505 N N . SER A 1 184 ? -7.076 -2.561 13.453 1.00 95.44 184 SER A N 1
ATOM 1506 C CA . SER A 1 184 ? -8.291 -1.845 13.052 1.00 95.44 184 SER A CA 1
ATOM 1507 C C . SER A 1 184 ? -9.155 -1.590 14.282 1.00 95.44 184 SER A C 1
ATOM 1509 O O . SER A 1 184 ? -9.335 -2.489 15.101 1.00 95.44 184 SER A O 1
ATOM 1511 N N . LEU A 1 185 ? -9.660 -0.366 14.418 1.00 95.19 185 LEU A N 1
ATOM 1512 C CA . LEU A 1 185 ? -10.574 0.049 15.475 1.00 95.19 185 LEU A CA 1
ATOM 1513 C C . LEU A 1 185 ? -11.942 0.303 14.862 1.00 95.19 185 LEU A C 1
ATOM 1515 O O . LEU A 1 185 ? -12.098 1.134 13.960 1.00 95.19 185 LEU A O 1
ATOM 1519 N N . GLU A 1 186 ? -12.934 -0.422 15.357 1.00 95.25 186 GLU A N 1
ATOM 1520 C CA . GLU A 1 186 ? -14.280 -0.403 14.817 1.00 95.25 186 GLU A CA 1
ATOM 1521 C C . GLU A 1 186 ? -15.303 -0.029 15.885 1.00 95.25 186 GLU A C 1
ATOM 1523 O O . GLU A 1 186 ? -15.201 -0.440 17.041 1.00 95.25 186 GLU A O 1
ATOM 1528 N N . THR A 1 187 ? -16.331 0.707 15.476 1.00 94.81 187 THR A N 1
ATOM 1529 C CA . THR A 1 187 ? -17.475 1.060 16.325 1.00 94.81 187 THR A CA 1
ATOM 1530 C C . THR A 1 187 ? -18.742 0.414 15.780 1.00 94.81 187 THR A C 1
ATOM 1532 O O . THR A 1 187 ? -18.885 0.211 14.568 1.00 94.81 187 THR A O 1
ATOM 1535 N N . LYS A 1 188 ? -19.677 0.056 16.661 1.00 94.62 188 LYS A N 1
ATOM 1536 C CA . LYS A 1 188 ? -20.957 -0.537 16.274 1.00 94.62 188 LYS A CA 1
ATOM 1537 C C . LYS A 1 188 ? -22.028 0.535 16.153 1.00 94.62 188 LYS A C 1
ATOM 1539 O O . LYS A 1 188 ? -22.498 1.087 17.143 1.00 94.62 188 LYS A O 1
ATOM 1544 N N . PHE A 1 189 ? -22.508 0.741 14.933 1.00 87.50 189 PHE A N 1
ATOM 1545 C CA . PHE A 1 189 ? -23.640 1.617 14.649 1.00 87.50 189 PHE A CA 1
ATOM 1546 C C . PHE A 1 189 ? -24.742 0.848 13.923 1.00 87.50 189 PHE A C 1
ATOM 1548 O O . PHE A 1 189 ? -24.497 0.160 12.930 1.00 87.50 189 PHE A O 1
ATOM 1555 N N . LYS A 1 190 ? -25.984 0.959 14.416 1.00 87.12 190 LYS A N 1
ATOM 1556 C CA . LYS A 1 190 ? -27.165 0.260 13.864 1.00 87.12 190 LYS A CA 1
ATOM 1557 C C . LYS A 1 190 ? -26.929 -1.251 13.676 1.00 87.12 190 LYS A C 1
ATOM 1559 O O . LYS A 1 190 ? -27.245 -1.821 12.634 1.00 87.12 190 LYS A O 1
ATOM 1564 N N . GLY A 1 191 ? -26.310 -1.885 14.675 1.00 88.38 191 GLY A N 1
ATOM 1565 C CA . GLY A 1 191 ? -26.030 -3.324 14.687 1.00 88.38 191 GLY A CA 1
ATOM 1566 C C . GLY A 1 191 ? -24.875 -3.782 13.790 1.00 88.38 191 GLY A C 1
ATOM 1567 O O . GLY A 1 191 ? -24.610 -4.980 13.733 1.00 88.38 191 GLY A O 1
ATOM 1568 N N . LYS A 1 192 ? -24.170 -2.872 13.103 1.00 92.62 192 LYS A N 1
ATOM 1569 C CA . LYS A 1 192 ? -23.027 -3.205 12.243 1.00 92.62 192 LYS A CA 1
ATOM 1570 C C . LYS A 1 192 ? -21.769 -2.501 12.724 1.00 92.62 192 LYS A C 1
ATOM 1572 O O . LYS A 1 192 ? -21.792 -1.296 12.963 1.00 92.62 192 LYS A O 1
ATOM 1577 N N . PHE A 1 193 ? -20.677 -3.251 12.812 1.00 91.94 193 PHE A N 1
ATOM 1578 C CA . PHE A 1 193 ? -19.362 -2.664 13.023 1.00 91.94 193 PHE A CA 1
ATOM 1579 C C . PHE A 1 193 ? -18.874 -1.975 11.751 1.00 91.94 193 PHE A C 1
ATOM 1581 O O . PHE A 1 193 ? -19.071 -2.480 10.640 1.00 91.94 193 PHE A O 1
ATOM 1588 N N . ARG A 1 194 ? -18.255 -0.813 11.927 1.00 90.38 194 ARG A N 1
ATOM 1589 C CA . ARG A 1 194 ? -17.562 -0.069 10.880 1.00 90.38 194 ARG A CA 1
ATOM 1590 C C . ARG A 1 194 ? -16.162 0.240 11.377 1.00 90.38 194 ARG A C 1
ATOM 1592 O O . ARG A 1 194 ? -16.017 0.767 12.476 1.00 90.38 194 ARG A O 1
ATOM 1599 N N . SER A 1 195 ? -15.154 -0.101 10.577 1.00 89.12 195 SER A N 1
ATOM 1600 C CA . SER A 1 195 ? -13.786 0.356 10.815 1.00 89.12 195 SER A CA 1
ATOM 1601 C C . SER A 1 195 ? -13.783 1.861 10.738 1.00 89.12 195 SER A C 1
ATOM 1603 O O . SER A 1 195 ? -14.082 2.395 9.680 1.00 89.12 195 SER A O 1
ATOM 1605 N N . GLU A 1 196 ? -13.463 2.524 11.836 1.00 90.81 196 GLU A N 1
ATOM 1606 C CA . GLU A 1 196 ? -13.317 3.971 11.861 1.00 90.81 196 GLU A CA 1
ATOM 1607 C C . GLU A 1 196 ? -11.865 4.317 11.578 1.00 90.81 196 GLU A C 1
ATOM 1609 O O . GLU A 1 196 ? -11.575 5.154 10.717 1.00 90.81 196 GLU A O 1
ATOM 1614 N N . TRP A 1 197 ? -10.956 3.668 12.308 1.00 92.44 197 TRP A N 1
ATOM 1615 C CA . TRP A 1 197 ? -9.532 3.965 12.297 1.00 92.44 197 TRP A CA 1
ATOM 1616 C C . TRP A 1 197 ? -8.725 2.695 12.037 1.00 92.44 197 TRP A C 1
ATOM 1618 O O . TRP A 1 197 ? -9.108 1.592 12.429 1.00 92.44 197 TRP A O 1
ATOM 1628 N N . THR A 1 198 ? -7.593 2.830 11.359 1.00 93.81 198 THR A N 1
ATOM 1629 C CA . THR A 1 198 ? -6.648 1.734 11.138 1.00 93.81 198 THR A CA 1
ATOM 1630 C C . THR A 1 198 ? -5.237 2.235 11.392 1.00 93.81 198 THR A C 1
ATOM 1632 O O . THR A 1 198 ? -4.807 3.225 10.804 1.00 93.81 198 THR A O 1
ATOM 1635 N N . LEU A 1 199 ? -4.526 1.546 12.278 1.00 95.31 199 LEU A N 1
ATOM 1636 C CA . LEU A 1 199 ? -3.101 1.729 12.481 1.00 95.31 199 LEU A CA 1
ATOM 1637 C C . LEU A 1 199 ? -2.346 0.959 11.400 1.00 95.31 199 LEU A C 1
ATOM 1639 O O . LEU A 1 199 ? -2.482 -0.264 11.282 1.00 95.31 199 LEU A O 1
ATOM 1643 N N . GLU A 1 200 ? -1.545 1.677 10.627 1.00 94.50 200 GLU A N 1
ATOM 1644 C CA . GLU A 1 200 ? -0.751 1.139 9.530 1.00 94.50 200 GLU A CA 1
ATOM 1645 C C . GLU A 1 200 ? 0.730 1.486 9.727 1.00 94.50 200 GLU A C 1
ATOM 1647 O O . GLU A 1 200 ? 1.066 2.506 10.327 1.00 94.50 200 GLU A O 1
ATOM 1652 N N . ILE A 1 201 ? 1.612 0.640 9.197 1.00 94.88 201 ILE A N 1
ATOM 1653 C CA . ILE A 1 201 ? 3.050 0.895 9.090 1.00 94.88 201 ILE A CA 1
ATOM 1654 C C . ILE A 1 201 ? 3.486 0.896 7.632 1.00 94.88 201 ILE A C 1
ATOM 1656 O O . ILE A 1 201 ? 2.971 0.133 6.810 1.00 94.88 201 ILE A O 1
ATOM 1660 N N . LYS A 1 202 ? 4.463 1.737 7.310 1.00 92.25 202 LYS A N 1
ATOM 1661 C CA . LYS A 1 202 ? 5.112 1.793 5.995 1.00 92.25 202 LYS A CA 1
ATOM 1662 C C . LYS A 1 202 ? 6.558 2.258 6.136 1.00 92.25 202 LYS A C 1
ATOM 1664 O O . LYS A 1 202 ? 6.936 2.786 7.179 1.00 92.25 202 LYS A O 1
ATOM 1669 N N . VAL A 1 203 ? 7.336 2.102 5.069 1.00 89.75 203 VAL A N 1
ATOM 1670 C CA . VAL A 1 203 ? 8.652 2.736 4.952 1.00 89.75 203 VAL A CA 1
ATOM 1671 C C . VAL A 1 203 ? 8.483 4.128 4.352 1.00 89.75 203 VAL A C 1
ATOM 1673 O O . VAL A 1 203 ? 7.874 4.269 3.293 1.00 89.75 203 VAL A O 1
ATOM 1676 N N . ARG A 1 204 ? 9.054 5.143 4.996 1.00 86.50 204 ARG A N 1
ATOM 1677 C CA . ARG A 1 204 ? 9.195 6.502 4.466 1.00 86.50 204 ARG A CA 1
ATOM 1678 C C . ARG A 1 204 ? 10.651 6.917 4.611 1.00 86.50 204 ARG A C 1
ATOM 1680 O O . ARG A 1 204 ? 11.210 6.826 5.696 1.00 86.50 204 ARG A O 1
ATOM 1687 N N . SER A 1 205 ? 11.283 7.321 3.511 1.00 82.81 205 SER A N 1
ATOM 1688 C CA . SER A 1 205 ? 12.701 7.724 3.500 1.00 82.81 205 SER A CA 1
ATOM 1689 C C . SER A 1 205 ? 13.666 6.702 4.136 1.00 82.81 205 SER A C 1
ATOM 1691 O O . SER A 1 205 ? 14.697 7.076 4.680 1.00 82.81 205 SER A O 1
ATOM 1693 N N . GLY A 1 206 ? 13.342 5.405 4.059 1.00 83.81 206 GLY A N 1
ATOM 1694 C CA . GLY A 1 206 ? 14.148 4.318 4.632 1.00 83.81 206 GLY A CA 1
ATOM 1695 C C . GLY A 1 206 ? 13.817 3.957 6.083 1.00 83.81 206 GLY A C 1
ATOM 1696 O O . GLY A 1 206 ? 14.309 2.945 6.573 1.00 83.81 206 GLY A O 1
ATOM 1697 N N . GLU A 1 207 ? 12.943 4.713 6.745 1.00 90.81 207 GLU A N 1
ATOM 1698 C CA . GLU A 1 207 ? 12.546 4.474 8.132 1.00 90.81 207 GLU A CA 1
ATOM 1699 C C . GLU A 1 207 ? 11.119 3.935 8.221 1.00 90.81 207 GLU A C 1
ATOM 1701 O O . GLU A 1 207 ? 10.253 4.262 7.407 1.00 90.81 207 GLU A O 1
ATOM 1706 N N . ILE A 1 208 ? 10.861 3.100 9.228 1.00 94.12 208 ILE A N 1
ATOM 1707 C CA . ILE A 1 208 ? 9.502 2.653 9.532 1.00 94.12 208 ILE A CA 1
ATOM 1708 C C . ILE A 1 208 ? 8.762 3.788 10.224 1.00 94.12 208 ILE A C 1
ATOM 1710 O O . ILE A 1 208 ? 9.215 4.306 11.243 1.00 94.12 208 ILE A O 1
ATOM 1714 N N . VAL A 1 209 ? 7.592 4.121 9.692 1.00 94.19 209 VAL A N 1
ATOM 1715 C CA . VAL A 1 209 ? 6.663 5.069 10.298 1.00 94.19 209 VAL A CA 1
ATOM 1716 C C . VAL A 1 209 ? 5.318 4.398 10.517 1.00 94.19 209 VAL A C 1
ATOM 1718 O O . VAL A 1 209 ? 4.808 3.686 9.645 1.00 94.19 209 VAL A O 1
ATOM 1721 N N . SER A 1 210 ? 4.741 4.643 11.686 1.00 94.94 210 SER A N 1
ATOM 1722 C CA . SER A 1 210 ? 3.364 4.299 12.006 1.00 94.94 210 SER A CA 1
ATOM 1723 C C . SER A 1 210 ? 2.467 5.496 11.764 1.00 94.94 210 SER A C 1
ATOM 1725 O O . SER A 1 210 ? 2.804 6.617 12.142 1.00 94.94 210 SER A O 1
ATOM 1727 N N . TYR A 1 211 ? 1.290 5.267 11.200 1.00 90.69 211 TYR A N 1
ATOM 1728 C CA . TYR A 1 211 ? 0.280 6.307 11.096 1.00 90.69 211 TYR A CA 1
ATOM 1729 C C . TYR A 1 211 ? -1.114 5.750 11.340 1.00 90.69 211 TYR A C 1
ATOM 1731 O O . TYR A 1 211 ? -1.441 4.608 11.008 1.00 90.69 211 TYR A O 1
ATOM 1739 N N . LEU A 1 212 ? -1.936 6.589 11.953 1.00 90.94 212 LEU A N 1
ATOM 1740 C CA . LEU A 1 212 ? -3.315 6.288 12.279 1.00 90.94 212 LEU A CA 1
ATOM 1741 C C . LEU A 1 212 ? -4.201 6.925 11.213 1.00 90.94 212 LEU A C 1
ATOM 1743 O O . LEU A 1 212 ? -4.356 8.147 11.143 1.00 90.94 212 LEU A O 1
ATOM 1747 N N . ALA A 1 213 ? -4.724 6.080 10.331 1.00 86.31 213 ALA A N 1
ATOM 1748 C CA . ALA A 1 213 ? -5.565 6.496 9.223 1.00 86.31 213 ALA A CA 1
ATOM 1749 C C . ALA A 1 213 ? -7.039 6.444 9.623 1.00 86.31 213 ALA A C 1
ATOM 1751 O O . ALA A 1 213 ? -7.505 5.438 10.165 1.00 86.31 213 ALA A O 1
ATOM 1752 N N . ARG A 1 214 ? -7.785 7.504 9.304 1.00 81.69 214 ARG A N 1
ATOM 1753 C CA . ARG A 1 214 ? -9.251 7.504 9.346 1.00 81.69 214 ARG A CA 1
ATOM 1754 C C . ARG A 1 214 ? -9.816 7.102 7.988 1.00 81.69 214 ARG A C 1
ATOM 1756 O O . ARG A 1 214 ? -9.157 7.234 6.953 1.00 81.69 214 ARG A O 1
ATOM 1763 N N . ASN A 1 215 ? -11.072 6.669 7.971 1.00 64.12 215 ASN A N 1
ATOM 1764 C CA . ASN A 1 215 ? -11.832 6.660 6.723 1.00 64.12 215 ASN A CA 1
ATOM 1765 C C . ASN A 1 215 ? -11.863 8.075 6.124 1.00 64.12 215 ASN A C 1
ATOM 1767 O O . ASN A 1 215 ? -12.184 9.023 6.834 1.00 64.12 215 ASN A O 1
ATOM 1771 N N . PHE A 1 216 ? -11.598 8.181 4.817 1.00 54.91 216 PHE A N 1
ATOM 1772 C CA . PHE A 1 216 ? -11.559 9.442 4.059 1.00 54.91 216 PHE A CA 1
ATOM 1773 C C . PHE A 1 216 ? -10.378 10.369 4.407 1.00 54.91 216 PHE A C 1
ATOM 1775 O O . PHE A 1 216 ? -10.565 11.537 4.720 1.00 54.91 216 PHE A O 1
ATOM 1782 N N . SER A 1 217 ? -9.168 9.801 4.302 1.00 54.41 217 SER A N 1
ATOM 1783 C CA . SER A 1 217 ? -7.855 10.456 4.090 1.00 54.41 217 SER A CA 1
ATOM 1784 C C . SER A 1 217 ? -7.313 11.438 5.133 1.00 54.41 217 SER A C 1
ATOM 1786 O O . SER A 1 217 ? -6.127 11.759 5.075 1.00 54.41 217 SER A O 1
ATOM 1788 N N . GLU A 1 218 ? -8.079 11.821 6.149 1.00 62.16 218 GLU A N 1
ATOM 1789 C CA . GLU A 1 218 ? -7.535 12.606 7.258 1.00 62.16 218 GLU A CA 1
ATOM 1790 C C . GLU A 1 218 ? -6.652 11.719 8.159 1.00 62.16 218 GLU A C 1
ATOM 1792 O O . GLU A 1 218 ? -7.124 10.802 8.844 1.00 62.16 218 GLU A O 1
ATOM 1797 N N . LYS A 1 219 ? -5.338 11.965 8.139 1.00 64.88 219 LYS A N 1
ATOM 1798 C CA . LYS A 1 219 ? -4.383 11.337 9.062 1.00 64.88 219 LYS A CA 1
ATOM 1799 C C . LYS A 1 219 ? -4.544 11.975 10.435 1.00 64.88 219 LYS A C 1
ATOM 1801 O O . LYS A 1 219 ? -4.402 13.186 10.561 1.00 64.88 219 LYS A O 1
ATOM 1806 N N . SER A 1 220 ? -4.809 11.171 11.464 1.00 72.31 220 SER A N 1
ATOM 1807 C CA . SER A 1 220 ? -4.946 11.691 12.831 1.00 72.31 220 SER A CA 1
ATOM 1808 C C . SER A 1 220 ? -3.624 11.703 13.599 1.00 72.31 220 SER A C 1
ATOM 1810 O O . SER A 1 220 ? -3.475 12.482 14.536 1.00 72.31 220 SER A O 1
ATOM 1812 N N . MET A 1 221 ? -2.659 10.862 13.210 1.00 85.38 221 MET A N 1
ATOM 1813 C CA . MET A 1 221 ? -1.348 10.779 13.856 1.00 85.38 221 MET A CA 1
ATOM 1814 C C . MET A 1 221 ? -0.311 10.117 12.944 1.00 85.38 221 MET A C 1
ATOM 1816 O O . MET A 1 221 ? -0.629 9.166 12.230 1.00 85.38 221 MET A O 1
ATOM 1820 N N . GLU A 1 222 ? 0.940 10.565 13.045 1.00 88.56 222 GLU A N 1
ATOM 1821 C CA . GLU A 1 222 ? 2.124 9.909 12.485 1.00 88.56 222 GLU A CA 1
ATOM 1822 C C . GLU A 1 222 ? 3.238 9.878 13.544 1.00 88.56 222 GLU A C 1
ATOM 1824 O O . GLU A 1 222 ? 3.444 10.862 14.257 1.00 88.56 222 GLU A O 1
ATOM 1829 N N . LYS A 1 223 ? 3.936 8.744 13.673 1.00 92.31 223 LYS A N 1
ATOM 1830 C CA . LYS A 1 223 ? 5.060 8.548 14.598 1.00 92.31 223 LYS A CA 1
ATOM 1831 C C . LYS A 1 223 ? 6.154 7.698 13.958 1.00 92.31 223 LYS A C 1
ATOM 1833 O O . LYS A 1 223 ? 5.869 6.767 13.205 1.00 92.31 223 LYS A O 1
ATOM 1838 N N . ALA A 1 224 ? 7.403 7.998 14.301 1.00 93.56 224 ALA A N 1
ATOM 1839 C CA . ALA A 1 224 ? 8.538 7.157 13.945 1.00 93.56 224 ALA A CA 1
ATOM 1840 C C . ALA A 1 224 ? 8.473 5.815 14.692 1.00 93.56 224 ALA A C 1
ATOM 1842 O O . ALA A 1 224 ? 8.105 5.764 15.866 1.00 93.56 224 ALA A O 1
ATOM 1843 N N . GLY A 1 225 ? 8.856 4.738 14.009 1.00 94.06 225 GLY A N 1
ATOM 1844 C CA . GLY A 1 225 ? 8.835 3.382 14.545 1.00 94.06 225 GLY A CA 1
ATOM 1845 C C . GLY A 1 225 ? 7.454 2.727 14.525 1.00 94.06 225 GLY A C 1
ATOM 1846 O O . GLY A 1 225 ? 6.495 3.227 13.934 1.00 94.06 225 GLY A O 1
ATOM 1847 N N . VAL A 1 226 ? 7.377 1.554 15.150 1.00 95.31 226 VAL A N 1
ATOM 1848 C CA . VAL A 1 226 ? 6.138 0.791 15.331 1.00 95.31 226 VAL A CA 1
ATOM 1849 C C . VAL A 1 226 ? 5.495 1.191 16.652 1.00 95.31 226 VAL A C 1
ATOM 1851 O O . VAL A 1 226 ? 6.134 1.071 17.692 1.00 95.31 226 VAL A O 1
ATOM 1854 N N . ILE A 1 227 ? 4.231 1.611 16.606 1.00 94.94 227 ILE A N 1
ATOM 1855 C CA . ILE A 1 227 ? 3.444 1.950 17.800 1.00 94.94 227 ILE A CA 1
ATOM 1856 C C . ILE A 1 227 ? 2.355 0.910 18.070 1.00 94.94 227 ILE A C 1
ATOM 1858 O O . ILE A 1 227 ? 1.967 0.147 17.183 1.00 94.94 227 ILE A O 1
ATOM 1862 N N . GLY A 1 228 ? 1.863 0.878 19.308 1.00 93.25 228 GLY A N 1
ATOM 1863 C CA . GLY A 1 228 ? 0.880 -0.103 19.773 1.00 93.25 228 GLY A CA 1
ATOM 1864 C C . GLY A 1 228 ? -0.507 0.466 20.082 1.00 93.25 228 GLY A C 1
ATOM 1865 O O . GLY A 1 228 ? -0.779 1.657 19.929 1.00 93.25 228 GLY A O 1
ATOM 1866 N N . MET A 1 229 ? -1.382 -0.416 20.578 1.00 93.38 229 MET A N 1
ATOM 1867 C CA . MET A 1 229 ? -2.744 -0.082 21.014 1.00 93.38 229 MET A CA 1
ATOM 1868 C C . MET A 1 229 ? -2.765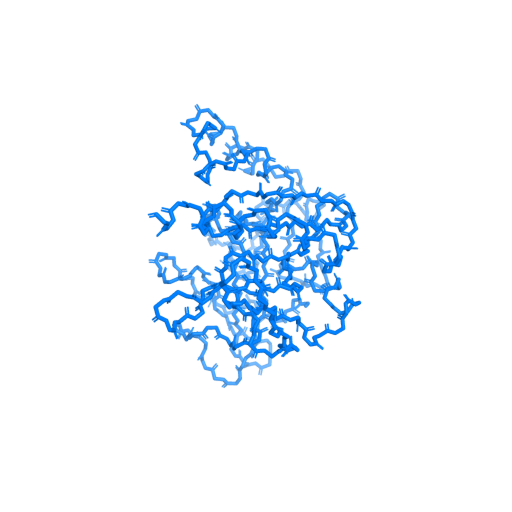 1.033 22.072 1.00 93.38 229 MET A C 1
ATOM 1870 O O . MET A 1 229 ? -3.589 1.940 21.994 1.00 93.38 229 MET A O 1
ATOM 1874 N N . GLU A 1 230 ? -1.843 0.981 23.036 1.00 93.75 230 GLU A N 1
ATOM 1875 C CA . GLU A 1 230 ? -1.754 1.933 24.154 1.00 93.75 230 GLU A CA 1
ATOM 1876 C C . GLU A 1 230 ? -1.582 3.379 23.678 1.00 93.75 230 GLU A C 1
ATOM 1878 O O . GLU A 1 230 ? -2.153 4.298 24.256 1.00 93.75 230 GLU A O 1
ATOM 1883 N N . GLU A 1 231 ? -0.844 3.582 22.586 1.00 93.50 231 GLU A N 1
ATOM 1884 C CA . GLU A 1 231 ? -0.575 4.914 22.050 1.00 93.50 231 GLU A CA 1
ATOM 1885 C C . GLU A 1 231 ? -1.732 5.464 21.215 1.00 93.50 231 GLU A C 1
ATOM 1887 O O . GLU A 1 231 ? -1.932 6.677 21.178 1.00 93.50 231 GLU A O 1
ATOM 1892 N N . ILE A 1 232 ? -2.492 4.597 20.536 1.00 93.56 232 ILE A N 1
ATOM 1893 C CA . ILE A 1 232 ? -3.610 5.012 19.673 1.00 93.56 232 ILE A CA 1
ATOM 1894 C C . ILE A 1 232 ? -4.937 5.129 20.434 1.00 93.56 232 ILE A C 1
ATOM 1896 O O . ILE A 1 232 ? -5.828 5.859 19.996 1.00 93.56 232 ILE A O 1
ATOM 1900 N N . MET A 1 233 ? -5.088 4.423 21.561 1.00 93.44 233 MET A N 1
ATOM 1901 C CA . MET A 1 233 ? -6.350 4.352 22.303 1.00 93.44 233 MET A CA 1
ATOM 1902 C C . MET A 1 233 ? -6.854 5.717 22.801 1.00 93.44 233 MET A C 1
ATOM 1904 O O . MET A 1 233 ? -8.039 5.988 22.597 1.00 93.44 233 MET A O 1
ATOM 1908 N N . PRO A 1 234 ? -6.022 6.618 23.371 1.00 93.19 234 PRO A N 1
ATOM 1909 C CA . PRO A 1 234 ? -6.504 7.913 23.860 1.00 93.19 234 PRO A CA 1
ATOM 1910 C C . PRO A 1 234 ? -7.195 8.744 22.772 1.00 93.19 234 PRO A C 1
ATOM 1912 O O . PRO A 1 234 ? -8.262 9.316 22.992 1.00 93.19 234 PRO A O 1
ATOM 1915 N N . PHE A 1 235 ? -6.624 8.740 21.567 1.00 91.00 235 PHE A N 1
ATOM 1916 C CA . PHE A 1 235 ? -7.170 9.434 20.405 1.00 91.00 235 PHE A CA 1
ATOM 1917 C C . PHE A 1 235 ? -8.502 8.815 19.953 1.00 91.00 235 PHE A C 1
ATOM 1919 O O . PHE A 1 235 ? -9.454 9.527 19.624 1.00 91.00 235 PHE A O 1
ATOM 1926 N N . PHE A 1 236 ? -8.592 7.481 19.956 1.00 91.81 236 PHE A N 1
ATOM 1927 C CA . PHE A 1 236 ? -9.823 6.787 19.587 1.00 91.81 236 PHE A CA 1
ATOM 1928 C C . PHE A 1 236 ? -10.938 7.033 20.607 1.00 91.81 236 PHE A C 1
ATOM 1930 O O . PHE A 1 236 ? -12.079 7.291 20.225 1.00 91.81 236 PHE A O 1
ATOM 1937 N N . GLU A 1 237 ? -10.618 7.023 21.901 1.00 93.06 237 GLU A N 1
ATOM 1938 C CA . GLU A 1 237 ? -11.574 7.349 22.955 1.00 93.06 237 GLU A CA 1
ATOM 1939 C C . GLU A 1 237 ? -12.151 8.753 22.816 1.00 93.06 237 GLU A C 1
ATOM 1941 O O . GLU A 1 237 ? -13.365 8.932 22.949 1.00 93.06 237 GLU A O 1
ATOM 1946 N N . GLU A 1 238 ? -11.303 9.748 22.556 1.00 91.38 238 GLU A N 1
ATOM 1947 C CA . GLU A 1 238 ? -11.739 11.123 22.320 1.00 91.38 238 GLU A CA 1
ATOM 1948 C C . GLU A 1 238 ? -12.700 11.195 21.126 1.00 91.38 238 GLU A C 1
ATOM 1950 O O . GLU A 1 238 ? -13.787 11.776 21.224 1.00 91.38 238 GLU A O 1
ATOM 1955 N N . TYR A 1 239 ? -12.357 10.519 20.026 1.00 90.12 239 TYR A N 1
ATOM 1956 C CA . TYR A 1 239 ? -13.213 10.429 18.849 1.00 90.12 239 TYR A CA 1
ATOM 1957 C C . TYR A 1 239 ? -14.580 9.801 19.166 1.00 90.12 239 TYR A C 1
ATOM 1959 O O . TYR A 1 239 ? -15.616 10.382 18.816 1.00 90.12 239 TYR A O 1
ATOM 1967 N N . VAL A 1 240 ? -14.619 8.660 19.861 1.00 91.38 240 VAL A N 1
ATOM 1968 C CA . VAL A 1 240 ? -15.883 7.984 20.195 1.00 91.38 240 VAL A CA 1
ATOM 1969 C C . VAL A 1 240 ? -16.725 8.841 21.145 1.00 91.38 240 VAL A C 1
ATOM 1971 O O . VAL A 1 240 ? -17.919 9.018 20.898 1.00 91.38 240 VAL A O 1
ATOM 1974 N N . LYS A 1 241 ? -16.117 9.466 22.165 1.00 92.12 241 LYS A N 1
ATOM 1975 C CA . LYS A 1 241 ? -16.798 10.407 23.079 1.00 92.12 241 LYS A CA 1
ATOM 1976 C C . LYS A 1 241 ? -17.395 11.597 22.318 1.00 92.12 241 LYS A C 1
ATOM 1978 O O . LYS A 1 241 ? -18.550 11.958 22.547 1.00 92.12 241 LYS A O 1
ATOM 1983 N N . SER A 1 242 ? -16.651 12.172 21.370 1.00 87.62 242 SER A N 1
ATOM 1984 C CA . SER A 1 242 ? -17.143 13.274 20.531 1.00 87.62 242 SER A CA 1
ATOM 1985 C C . SER A 1 242 ? -18.332 12.854 19.657 1.00 87.62 242 SER A C 1
ATOM 1987 O O . SER A 1 242 ? -19.295 13.608 19.507 1.00 87.62 242 SER A O 1
ATOM 1989 N N . THR A 1 243 ? -18.305 11.626 19.134 1.00 86.06 243 THR A N 1
ATOM 1990 C CA . THR A 1 243 ? -19.371 11.070 18.293 1.00 86.06 243 THR A CA 1
ATOM 1991 C C . THR A 1 243 ? -20.622 10.769 19.115 1.00 86.06 243 THR A C 1
ATOM 1993 O O . THR A 1 243 ? -21.724 11.119 18.699 1.00 86.06 243 THR A O 1
ATOM 1996 N N . ALA A 1 244 ? -20.458 10.205 20.315 1.00 85.56 244 ALA A N 1
ATOM 1997 C CA . ALA A 1 244 ? -21.549 9.956 21.252 1.00 85.56 244 ALA A CA 1
ATOM 1998 C C . ALA A 1 244 ? -22.262 11.255 21.661 1.00 85.56 244 ALA A C 1
ATOM 2000 O O . ALA A 1 244 ? -23.488 11.289 21.723 1.00 85.56 244 ALA A O 1
ATOM 2001 N N . ASN A 1 245 ? -21.514 12.342 21.881 1.00 82.62 245 ASN A N 1
ATOM 2002 C CA . ASN A 1 245 ? -22.089 13.647 22.219 1.00 82.62 245 ASN A CA 1
ATOM 2003 C C . ASN A 1 245 ? -22.899 14.267 21.073 1.00 82.62 245 ASN A C 1
ATOM 2005 O O . ASN A 1 245 ? -23.879 14.946 21.341 1.00 82.62 245 ASN A O 1
ATOM 2009 N N . ARG A 1 246 ? -22.516 14.030 19.811 1.00 78.94 246 ARG A N 1
ATOM 2010 C CA . ARG A 1 246 ? -23.265 14.505 18.629 1.00 78.94 246 ARG A CA 1
ATOM 2011 C C . ARG A 1 246 ? -24.516 13.677 18.325 1.00 78.94 246 ARG A C 1
ATOM 2013 O O . ARG A 1 246 ? -25.353 14.120 17.549 1.00 78.94 246 ARG A O 1
ATOM 2020 N N . ALA A 1 247 ? -24.593 12.458 18.856 1.00 69.94 247 ALA A N 1
ATOM 2021 C CA . ALA A 1 247 ? -25.712 11.542 18.647 1.00 69.94 247 ALA A CA 1
ATOM 2022 C C . ALA A 1 247 ? -26.832 11.694 19.696 1.00 69.94 247 ALA A C 1
ATOM 2024 O O . ALA A 1 247 ? -27.871 11.049 19.551 1.00 69.94 247 ALA A O 1
ATOM 2025 N N . LYS A 1 248 ? -26.604 12.503 20.738 1.00 58.50 248 LYS A N 1
ATOM 2026 C CA . LYS A 1 248 ? -27.609 12.939 21.717 1.00 58.50 248 LYS A CA 1
ATOM 2027 C C . LYS A 1 248 ? -28.325 14.186 21.216 1.00 58.50 248 LYS A C 1
ATOM 2029 O O . LYS A 1 248 ? -29.541 14.273 21.479 1.00 58.50 248 LYS A O 1
#

Mean predicted aligned error: 5.88 Å